Protein AF-A0A8T7D266-F1 (afdb_monomer)

Nearest PDB structures (foldseek):
  8k1r-assembly1_A  TM=4.968E-01  e=9.193E-01  Spirochaeta thermophila DSM 6578

Solvent-accessible surface area (backbone atoms only — not comparable to full-atom values): 15055 Å² total; per-residue (Å²): 136,83,82,79,78,74,73,55,68,68,60,53,48,52,49,51,52,44,39,58,73,45,54,48,75,45,52,43,53,60,29,26,54,54,48,37,53,52,48,51,57,36,45,78,72,78,40,79,72,48,53,47,72,20,54,48,51,55,49,50,53,50,36,42,74,73,64,47,26,80,80,70,72,51,72,92,77,72,77,55,64,85,71,38,73,38,28,38,22,46,53,24,20,53,52,17,28,49,26,42,29,19,50,37,56,66,65,68,92,78,70,77,32,68,51,52,54,55,50,49,53,55,50,50,51,52,50,49,54,49,25,64,74,67,73,28,32,74,51,41,32,23,52,53,31,41,19,61,69,34,70,63,9,54,54,44,46,54,53,49,41,56,49,32,52,51,51,49,52,52,50,53,51,43,66,75,74,52,80,70,52,75,61,80,64,84,86,72,81,68,89,59,58,88,51,26,42,57,55,16,50,52,50,52,52,50,51,52,52,54,28,49,58,32,52,73,60,81,46,76,78,37,41,60,50,21,50,37,36,55,46,21,21,49,47,19,28,39,33,57,44,18,65,61,47,75,71,52,34,53,37,36,52,80,73,70,65,72,37,60,54,38,53,18,48,51,50,27,41,64,61,30,25,63,55,39,51,67,74,74,109

pLDDT: mean 82.27, std 10.21, range [37.72, 93.69]

Foldseek 3Di:
DDPPPPDDPVVVVVVVVLCVVQAAFDALQVLLVLLLVLQLVQVVVVHGQAQLVLVVLVVLVVCVVVVNCVVVVHDPDRDDLCLDQNSLLNVLLVLLLLLSCLSNLVDDDFDAFPVVVVVCVVVVVVQNVVCVVLVGHCRGQAQLCLLQVHPSNVVVVVVLLVVLVVVVVVVVVCVVPPDPRNDGDDDDDDPCSVCSNVVSVVSVVVLVVVLVVLVPPPDPSSPSSSSSSVSSSSSSNSCNRNVQDSSCQSNVCVPPVPNSSVVSSVSSSVSSNVSSVVSVD

Radius of gyration: 21.43 Å; Cα contacts (8 Å, |Δi|>4): 303; chains: 1; bounding box: 60×50×57 Å

Sequence (281 aa):
MNKSVTKPAWLKGFQQDYDSVFVEPWSAYTGAIMLVIIMAILMGSGLFWGVFGGIKLWGDYLNNAIGLGSVLGIKEQLESPLVHRISIMNIALLLGAFSAALLSRQFHINRPPPLEYVWAIVGGTLMGIGATLAGGCTTGGFFVPLTFSSASGWAMWAGLLVGAIAGLKLLLWTMENITWGCTPPAYRPATLKKWYPLFGLLVVIFIIYWAIRWWTSGEDIKYVRALLVVAGFGIGFVLHRSRFCLSRVFREPFMTAEGEMTKALMLAVAMGAPIGAAFIT

Mean predicted aligned error: 8.68 Å

Structure (mmCIF, N/CA/C/O backbone):
data_AF-A0A8T7D266-F1
#
_entry.id   AF-A0A8T7D266-F1
#
loop_
_atom_site.group_PDB
_atom_site.id
_atom_site.type_symbol
_atom_site.label_atom_id
_atom_site.label_alt_id
_atom_site.label_comp_id
_atom_site.label_asym_id
_atom_site.label_entity_id
_atom_site.label_seq_id
_atom_site.pdbx_PDB_ins_code
_atom_site.Cartn_x
_atom_site.Cartn_y
_atom_site.Cartn_z
_atom_site.occupancy
_atom_site.B_iso_or_equiv
_atom_site.auth_seq_id
_atom_site.auth_comp_id
_atom_site.auth_asym_id
_atom_site.auth_atom_id
_atom_site.pdbx_PDB_model_num
ATOM 1 N N . MET A 1 1 ? -41.346 15.719 -33.135 1.00 37.72 1 MET A N 1
ATOM 2 C CA . MET A 1 1 ? -41.163 16.522 -31.902 1.00 37.72 1 MET A CA 1
ATOM 3 C C . MET A 1 1 ? -40.578 15.634 -30.811 1.00 37.72 1 MET A C 1
ATOM 5 O O . MET A 1 1 ? -41.316 14.920 -30.145 1.00 37.72 1 MET A O 1
ATOM 9 N N . ASN A 1 2 ? -39.251 15.612 -30.679 1.00 38.28 2 ASN A N 1
ATOM 10 C CA . ASN A 1 2 ? -38.557 14.802 -29.676 1.00 38.28 2 ASN A CA 1
ATOM 11 C C . ASN A 1 2 ? -38.519 15.595 -28.362 1.00 38.28 2 ASN A C 1
ATOM 13 O O . ASN A 1 2 ? -37.800 16.588 -28.267 1.00 38.28 2 ASN A O 1
ATOM 17 N N . LYS A 1 3 ? -39.325 15.206 -27.367 1.00 40.06 3 LYS A N 1
ATOM 18 C CA . LYS A 1 3 ? -39.255 15.787 -26.020 1.00 40.06 3 LYS A CA 1
ATOM 19 C C . LYS A 1 3 ? -37.925 15.364 -25.398 1.00 40.06 3 LYS A C 1
ATOM 21 O O . LYS A 1 3 ? -37.810 14.262 -24.867 1.00 40.06 3 LYS A O 1
ATOM 26 N N . SER A 1 4 ? -36.915 16.227 -25.462 1.00 48.34 4 SER A N 1
ATOM 27 C CA . SER A 1 4 ? -35.733 16.124 -24.611 1.00 48.34 4 SER A CA 1
ATOM 28 C C . SER A 1 4 ? -36.192 16.324 -23.169 1.00 48.34 4 SER A C 1
ATOM 30 O O . SER A 1 4 ? -36.318 17.455 -22.702 1.00 48.34 4 SER A O 1
ATOM 32 N N . VAL A 1 5 ? -36.517 15.227 -22.484 1.00 55.56 5 VAL A N 1
ATOM 33 C CA . VAL A 1 5 ? -36.825 15.226 -21.053 1.00 55.56 5 VAL A CA 1
ATOM 34 C C . VAL A 1 5 ? -35.573 15.718 -20.331 1.00 55.56 5 VAL A C 1
ATOM 36 O O . VAL A 1 5 ? -34.612 14.976 -20.116 1.00 55.56 5 VAL A O 1
ATOM 39 N N . THR A 1 6 ? -35.548 17.010 -20.020 1.00 59.34 6 THR A N 1
ATOM 40 C CA . THR A 1 6 ? -34.519 17.643 -19.207 1.00 59.34 6 THR A CA 1
ATOM 41 C C . THR A 1 6 ? -34.594 17.021 -17.821 1.00 59.34 6 THR A C 1
ATOM 43 O O . THR A 1 6 ? -35.510 17.311 -17.056 1.00 59.34 6 THR A O 1
ATOM 46 N N . LYS A 1 7 ? -33.657 16.115 -17.516 1.00 64.31 7 LYS A N 1
ATOM 47 C CA . LYS A 1 7 ? -33.508 15.539 -16.173 1.00 64.31 7 LYS A CA 1
ATOM 48 C C . LYS A 1 7 ? -33.478 16.674 -15.133 1.00 64.31 7 LYS A C 1
ATOM 50 O O . LYS A 1 7 ? -32.838 17.695 -15.410 1.00 64.31 7 LYS A O 1
ATOM 55 N N . PRO A 1 8 ? -34.139 16.517 -13.972 1.00 75.88 8 PRO A N 1
ATOM 56 C CA . PRO A 1 8 ? -34.211 17.568 -12.961 1.00 75.88 8 PRO A CA 1
ATOM 57 C C . PRO A 1 8 ? -32.808 17.960 -12.475 1.00 75.88 8 PRO A C 1
ATOM 59 O O . PRO A 1 8 ? -31.897 17.131 -12.449 1.00 75.88 8 PRO A O 1
ATOM 62 N N . ALA A 1 9 ? -32.625 19.232 -12.110 1.00 70.31 9 ALA A N 1
ATOM 63 C CA . ALA A 1 9 ? -31.314 19.807 -11.793 1.00 70.31 9 ALA A CA 1
ATOM 64 C C . ALA A 1 9 ? -30.575 19.061 -10.664 1.00 70.31 9 ALA A C 1
ATOM 66 O O . ALA A 1 9 ? -29.367 18.862 -10.765 1.00 70.31 9 ALA A O 1
ATOM 67 N N . TRP A 1 10 ? -31.297 18.544 -9.660 1.00 69.56 10 TRP A N 1
ATOM 68 C CA . TRP A 1 10 ? -30.711 17.723 -8.588 1.00 69.56 10 TRP A CA 1
ATOM 69 C C . TRP A 1 10 ? -30.074 16.427 -9.121 1.00 69.56 10 TRP A C 1
ATOM 71 O O . TRP A 1 10 ? -29.028 16.006 -8.640 1.00 69.56 10 TRP A O 1
ATOM 81 N N . LEU A 1 11 ? -30.669 15.809 -10.147 1.00 69.44 11 LEU A N 1
ATOM 82 C CA . LEU A 1 11 ? -30.161 14.581 -10.764 1.00 69.44 11 LEU A CA 1
ATOM 83 C C . LEU A 1 11 ? -28.898 14.844 -11.590 1.00 69.44 11 LEU A C 1
ATOM 85 O O . LEU A 1 11 ? -28.055 13.959 -11.697 1.00 69.44 11 LEU A O 1
ATOM 89 N N . LYS A 1 12 ? -28.752 16.049 -12.157 1.00 69.56 12 LYS A N 1
ATOM 90 C CA . LYS A 1 12 ? -27.504 16.476 -12.805 1.00 69.56 12 LYS A CA 1
ATOM 91 C C . LYS A 1 12 ? -26.408 16.762 -11.776 1.00 69.56 12 LYS A C 1
ATOM 93 O O . LYS A 1 12 ? -25.291 16.311 -11.992 1.00 69.56 12 LYS A O 1
ATOM 98 N N . GLY A 1 13 ? -26.744 17.419 -10.662 1.00 69.44 13 GLY A N 1
ATOM 99 C CA . GLY A 1 13 ? -25.822 17.624 -9.537 1.00 69.44 13 GLY A CA 1
ATOM 100 C C . GLY A 1 13 ? -25.318 16.297 -8.970 1.00 69.44 13 GLY A C 1
ATOM 101 O O . GLY A 1 13 ? -24.122 16.057 -8.951 1.00 69.44 13 GLY A O 1
ATOM 102 N N . PHE A 1 14 ? -26.222 15.356 -8.681 1.00 74.12 14 PHE A N 1
ATOM 103 C CA . PHE A 1 14 ? -25.844 14.025 -8.193 1.00 74.12 14 PHE A CA 1
ATOM 104 C C . PHE A 1 14 ? -24.991 13.230 -9.194 1.00 74.12 14 PHE A C 1
ATOM 106 O O . PHE A 1 14 ? -24.126 12.459 -8.790 1.00 74.12 14 PHE A O 1
ATOM 113 N N . GLN A 1 15 ? -25.215 13.394 -10.504 1.00 69.19 15 GLN A N 1
ATOM 114 C CA . GLN A 1 15 ? -24.353 12.786 -11.525 1.00 69.19 15 GLN A CA 1
ATOM 115 C C . GLN A 1 15 ? -22.952 13.411 -11.537 1.00 69.19 15 GLN A C 1
ATOM 117 O O . GLN A 1 15 ? -21.979 12.674 -11.627 1.00 69.19 15 GLN A O 1
ATOM 122 N N . GLN A 1 16 ? -22.839 14.732 -11.389 1.00 68.81 16 GLN A N 1
ATOM 123 C CA . GLN A 1 16 ? -21.549 15.428 -11.300 1.00 68.81 16 GLN A CA 1
ATOM 124 C C . GLN A 1 16 ? -20.798 15.098 -10.001 1.00 68.81 16 GLN A C 1
ATOM 126 O O . GLN A 1 16 ? -19.592 14.853 -10.032 1.00 68.81 16 GLN A O 1
ATOM 131 N N . ASP A 1 17 ? -21.504 15.009 -8.874 1.00 71.25 17 ASP A N 1
ATOM 132 C CA . ASP A 1 17 ? -20.942 14.571 -7.592 1.00 71.25 17 ASP A CA 1
ATOM 133 C C . ASP A 1 17 ? -20.486 13.109 -7.673 1.00 71.25 17 ASP A C 1
ATOM 135 O O . ASP A 1 17 ? -19.415 12.744 -7.193 1.00 71.25 17 ASP A O 1
ATOM 139 N N . TYR A 1 18 ? -21.262 12.256 -8.344 1.00 73.12 18 TYR A N 1
ATOM 140 C CA . TYR A 1 18 ? -20.873 10.872 -8.581 1.00 73.12 18 TYR A CA 1
ATOM 141 C C . TYR A 1 18 ? -19.628 10.772 -9.467 1.00 73.12 18 TYR A C 1
ATOM 143 O O . TYR A 1 18 ? -18.724 9.988 -9.172 1.00 73.12 18 TYR A O 1
ATOM 151 N N . ASP A 1 19 ? -19.559 11.566 -10.533 1.00 70.25 19 ASP A N 1
ATOM 152 C CA . ASP A 1 19 ? -18.440 11.535 -11.466 1.00 70.25 19 ASP A CA 1
ATOM 153 C C . ASP A 1 19 ? -17.154 12.083 -10.818 1.00 70.25 19 ASP A C 1
ATOM 155 O O . ASP A 1 19 ? -16.108 11.439 -10.897 1.00 70.25 19 ASP A O 1
ATOM 159 N N . SER A 1 20 ? -17.224 13.180 -10.066 1.00 62.50 20 SER A N 1
ATOM 160 C CA . SER A 1 20 ? -16.065 13.726 -9.339 1.00 62.50 20 SER A CA 1
ATOM 161 C C . SER A 1 20 ? -15.586 12.808 -8.203 1.00 62.50 20 SER A C 1
ATOM 163 O O . SER A 1 20 ? -14.389 12.542 -8.058 1.00 62.50 20 SER A O 1
ATOM 165 N N . VAL A 1 21 ? -16.504 12.244 -7.410 1.00 70.06 21 VAL A N 1
ATOM 166 C CA . VAL A 1 21 ? -16.144 11.392 -6.264 1.00 70.06 21 VAL A CA 1
ATOM 167 C C . VAL A 1 21 ? -15.712 9.996 -6.710 1.00 70.06 21 VAL A C 1
ATOM 169 O O . VAL A 1 21 ? -14.703 9.480 -6.212 1.00 70.06 21 VAL A O 1
ATOM 172 N N . PHE A 1 22 ? -16.420 9.378 -7.661 1.00 65.62 22 PHE A N 1
ATOM 173 C CA . PHE A 1 22 ? -16.242 7.966 -8.025 1.00 65.62 22 PHE A CA 1
ATOM 174 C C . PHE A 1 22 ? -15.629 7.718 -9.404 1.00 65.62 22 PHE A C 1
ATOM 176 O O . PHE A 1 22 ? -15.063 6.640 -9.591 1.00 65.62 22 PHE A O 1
ATOM 183 N N . VAL A 1 23 ? -15.670 8.657 -10.351 1.00 63.78 23 VAL A N 1
ATOM 184 C CA . VAL A 1 23 ? -15.127 8.442 -11.705 1.00 63.78 23 VAL A CA 1
ATOM 185 C C . VAL A 1 23 ? -13.743 9.080 -11.861 1.00 63.78 23 VAL A C 1
ATOM 187 O O . VAL A 1 23 ? -12.791 8.366 -12.191 1.00 63.78 23 VAL A O 1
ATOM 190 N N . GLU A 1 24 ? -13.570 10.356 -11.521 1.00 73.69 24 GLU A N 1
ATOM 191 C CA . GLU A 1 24 ? -12.316 11.101 -11.730 1.00 73.69 24 GLU A CA 1
ATOM 192 C C . GLU A 1 24 ? -11.202 10.702 -10.750 1.00 73.69 24 GLU A C 1
ATOM 194 O O . GLU A 1 24 ? -11.460 10.581 -9.558 1.00 73.69 24 GLU A O 1
ATOM 199 N N . PRO A 1 25 ? -9.957 10.460 -11.192 1.00 77.88 25 PRO A N 1
ATOM 200 C CA . PRO A 1 25 ? -8.880 10.100 -10.273 1.00 77.88 25 PRO A CA 1
ATOM 201 C C . PRO A 1 25 ? -8.642 11.218 -9.250 1.00 77.88 25 PRO A C 1
ATOM 203 O O . PRO A 1 25 ? -8.574 12.392 -9.604 1.00 77.88 25 PRO A O 1
ATOM 206 N N . TRP A 1 26 ? -8.503 10.850 -7.977 1.00 82.19 26 TRP A N 1
ATOM 207 C CA . TRP A 1 26 ? -8.180 11.822 -6.934 1.00 82.19 26 TRP A CA 1
ATOM 208 C C . TRP A 1 26 ? -6.719 12.243 -7.054 1.00 82.19 26 TRP A C 1
ATOM 210 O O . TRP A 1 26 ? -5.867 11.434 -7.428 1.00 82.19 26 TRP A O 1
ATOM 220 N N . SER A 1 27 ? -6.418 13.488 -6.677 1.00 86.75 27 SER A N 1
ATOM 221 C CA . SER A 1 27 ? -5.028 13.934 -6.586 1.00 86.75 27 SER A CA 1
ATOM 222 C C . SER A 1 27 ? -4.257 13.091 -5.563 1.00 86.75 27 SER A C 1
ATOM 224 O O . SER A 1 27 ? -4.816 12.642 -4.550 1.00 86.75 27 SER A O 1
ATOM 226 N N . ALA A 1 28 ? -2.957 12.902 -5.798 1.00 85.00 28 ALA A N 1
ATOM 227 C CA . ALA A 1 28 ? -2.093 12.169 -4.875 1.00 85.00 28 ALA A CA 1
ATOM 228 C C . ALA A 1 28 ? -2.095 12.801 -3.469 1.00 85.00 28 ALA A C 1
ATOM 230 O O . ALA A 1 28 ? -2.071 12.088 -2.465 1.00 85.00 28 ALA A O 1
ATOM 231 N N . TYR A 1 29 ? -2.204 14.131 -3.396 1.00 88.25 29 TYR A N 1
ATOM 232 C CA . TYR A 1 29 ? -2.285 14.894 -2.150 1.00 88.25 29 TYR A CA 1
ATOM 233 C C . TYR A 1 29 ? -3.571 14.612 -1.369 1.00 88.25 29 TYR A C 1
ATOM 235 O O . TYR A 1 29 ? -3.513 14.370 -0.165 1.00 88.25 29 TYR A O 1
ATOM 243 N N . THR A 1 30 ? -4.730 14.574 -2.037 1.00 87.75 30 THR A N 1
ATOM 244 C CA . THR A 1 30 ? -6.007 14.218 -1.392 1.00 87.75 30 THR A CA 1
ATOM 245 C C . THR A 1 30 ? -5.949 12.799 -0.826 1.00 87.75 30 THR A C 1
ATOM 247 O O . THR A 1 30 ? -6.392 12.563 0.299 1.00 87.75 30 THR A O 1
ATOM 250 N N . GLY A 1 31 ? -5.351 11.864 -1.574 1.00 87.88 31 GLY A N 1
ATOM 251 C CA . GLY A 1 31 ? -5.113 10.499 -1.104 1.00 87.88 31 GLY A CA 1
ATOM 252 C C . GLY A 1 31 ? -4.226 10.447 0.138 1.00 87.88 31 GLY A C 1
ATOM 253 O O . GLY A 1 31 ? -4.590 9.808 1.122 1.00 87.88 31 GLY A O 1
ATOM 254 N N . ALA A 1 32 ? -3.103 11.166 0.113 1.00 87.62 32 ALA A N 1
ATOM 255 C CA . ALA A 1 32 ? -2.177 11.280 1.236 1.00 87.62 32 ALA A CA 1
ATOM 256 C C . ALA A 1 32 ? -2.850 11.839 2.502 1.00 87.62 32 ALA A C 1
ATOM 258 O O . ALA A 1 32 ? -2.714 11.246 3.570 1.00 87.62 32 ALA A O 1
ATOM 259 N N . ILE A 1 33 ? -3.616 12.931 2.388 1.00 91.06 33 ILE A N 1
ATOM 260 C CA . ILE A 1 33 ? -4.332 13.546 3.520 1.00 91.06 33 ILE A CA 1
ATOM 261 C C . ILE A 1 33 ? -5.334 12.560 4.130 1.00 91.06 33 ILE A C 1
ATOM 263 O O . ILE A 1 33 ? -5.309 12.318 5.336 1.00 91.06 33 ILE A O 1
ATOM 267 N N . MET A 1 34 ? -6.189 11.949 3.305 1.00 91.12 34 MET A N 1
ATOM 268 C CA . MET A 1 34 ? -7.194 10.990 3.781 1.00 91.12 34 MET A CA 1
ATOM 269 C C . MET A 1 34 ? -6.551 9.766 4.437 1.00 91.12 34 MET A C 1
ATOM 271 O O . MET A 1 34 ? -7.038 9.278 5.455 1.00 91.12 34 MET A O 1
ATOM 275 N N . LEU A 1 35 ? -5.433 9.292 3.887 1.00 90.38 35 LEU A N 1
ATOM 276 C CA . LEU A 1 35 ? -4.697 8.162 4.438 1.00 90.38 35 LEU A CA 1
ATOM 277 C C . LEU A 1 35 ? -4.097 8.492 5.812 1.00 90.38 35 LEU A C 1
ATOM 279 O O . LEU A 1 35 ? -4.233 7.685 6.729 1.00 90.38 35 LEU A O 1
ATOM 283 N N . VAL A 1 36 ? -3.520 9.685 5.987 1.00 90.19 36 VAL A N 1
ATOM 284 C CA . VAL A 1 36 ? -3.024 10.155 7.293 1.00 90.19 36 VAL A CA 1
ATOM 285 C C . VAL A 1 36 ? -4.156 10.262 8.314 1.00 90.19 36 VAL A C 1
ATOM 287 O O . VAL A 1 36 ? -3.982 9.819 9.445 1.00 90.19 36 VAL A O 1
ATOM 290 N N . ILE A 1 37 ? -5.327 10.776 7.923 1.00 91.06 37 ILE A N 1
ATOM 291 C CA . ILE A 1 37 ? -6.493 10.874 8.817 1.00 91.06 37 ILE A CA 1
ATOM 292 C C . ILE A 1 37 ? -6.945 9.484 9.280 1.00 91.06 37 ILE A C 1
ATOM 294 O O . ILE A 1 37 ? -7.113 9.257 10.478 1.00 91.06 37 ILE A O 1
ATOM 298 N N . ILE A 1 38 ? -7.110 8.531 8.357 1.00 91.38 38 ILE A N 1
ATOM 299 C CA . ILE A 1 38 ? -7.527 7.167 8.720 1.00 91.38 38 ILE A CA 1
ATOM 300 C C . ILE A 1 38 ? -6.471 6.501 9.612 1.00 91.38 38 ILE A C 1
ATOM 302 O O . ILE A 1 38 ? -6.808 5.796 10.565 1.00 91.38 38 ILE A O 1
ATOM 306 N N . MET A 1 39 ? -5.190 6.746 9.342 1.00 88.06 39 MET A N 1
ATOM 307 C CA . MET A 1 39 ? -4.109 6.224 10.170 1.00 88.06 39 MET A CA 1
ATOM 308 C C . MET A 1 39 ? -4.057 6.845 11.560 1.00 88.06 39 MET A C 1
ATOM 310 O O . MET A 1 39 ? -3.831 6.114 12.517 1.00 88.06 39 MET A O 1
ATOM 314 N N . ALA A 1 40 ? -4.319 8.143 11.694 1.00 87.38 40 ALA A N 1
ATOM 315 C CA . ALA A 1 40 ? -4.434 8.801 12.990 1.00 87.38 40 ALA A CA 1
ATOM 316 C C . ALA A 1 40 ? -5.555 8.179 13.838 1.00 87.38 40 ALA A C 1
ATOM 318 O O . ALA A 1 40 ? -5.356 7.912 15.021 1.00 87.38 40 ALA A O 1
ATOM 319 N N . ILE A 1 41 ? -6.702 7.873 13.220 1.00 88.50 41 ILE A N 1
ATOM 320 C CA . ILE A 1 41 ? -7.821 7.187 13.887 1.00 88.50 41 ILE A CA 1
ATOM 321 C C . ILE A 1 41 ? -7.406 5.783 14.349 1.00 88.50 41 ILE A C 1
ATOM 323 O O . ILE A 1 41 ? -7.678 5.401 15.487 1.00 88.50 41 ILE A O 1
ATOM 327 N N . LEU A 1 42 ? -6.726 5.014 13.492 1.00 87.56 42 LEU A N 1
ATOM 328 C CA . LEU A 1 42 ? -6.217 3.688 13.860 1.00 87.56 42 LEU A CA 1
ATOM 329 C C . LEU A 1 42 ? -5.221 3.769 15.022 1.00 87.56 42 LEU A C 1
ATOM 331 O O . LEU A 1 42 ? -5.322 3.001 15.980 1.00 87.56 42 LEU A O 1
ATOM 335 N N . MET A 1 43 ? -4.314 4.738 14.973 1.00 84.75 43 MET A N 1
ATOM 336 C CA . MET A 1 43 ? -3.277 4.933 15.979 1.00 84.75 43 MET A CA 1
ATOM 337 C C . MET A 1 43 ? -3.855 5.320 17.341 1.00 84.75 43 MET A C 1
ATOM 339 O O . MET A 1 43 ? -3.406 4.787 18.352 1.00 84.75 43 MET A O 1
ATOM 343 N N . GLY A 1 44 ? -4.923 6.123 17.369 1.00 83.31 44 GLY A N 1
ATOM 344 C CA . GLY A 1 44 ? -5.659 6.422 18.602 1.00 83.31 44 GLY A CA 1
ATOM 345 C C . GLY A 1 44 ? -6.307 5.201 19.262 1.00 83.31 44 GLY A C 1
ATOM 346 O O . GLY A 1 44 ? -6.578 5.222 20.457 1.00 83.31 44 GLY A O 1
ATOM 347 N N . SER A 1 45 ? -6.502 4.109 18.519 1.00 81.56 45 SER A N 1
ATOM 348 C CA . SER A 1 45 ? -6.956 2.818 19.058 1.00 81.56 45 SER A CA 1
ATOM 349 C C . SER A 1 45 ? -5.813 1.841 19.385 1.00 81.56 45 SER A C 1
ATOM 351 O O . SER A 1 45 ? -6.066 0.675 19.691 1.00 81.56 45 SER A O 1
ATOM 353 N N . GLY A 1 46 ? -4.551 2.283 19.295 1.00 80.75 46 GLY A N 1
ATOM 354 C CA . GLY A 1 46 ? -3.364 1.441 19.490 1.00 80.75 46 GLY A CA 1
ATOM 355 C C . GLY A 1 46 ? -3.114 0.448 18.348 1.00 80.75 46 GLY A C 1
ATOM 356 O O . GLY A 1 46 ? -2.376 -0.525 18.509 1.00 80.75 46 GLY A O 1
ATOM 357 N N . LEU A 1 47 ? -3.749 0.659 17.193 1.00 82.12 47 LEU A N 1
ATOM 358 C CA . LEU A 1 47 ? -3.622 -0.182 16.008 1.00 82.12 47 LEU A CA 1
ATOM 359 C C . LEU A 1 47 ? -2.811 0.542 14.936 1.00 82.12 47 LEU A C 1
ATOM 361 O O . LEU A 1 47 ? -2.885 1.755 14.777 1.00 82.12 47 LEU A O 1
ATOM 365 N N . PHE A 1 48 ? -2.071 -0.221 14.142 1.00 84.00 48 PHE A N 1
ATOM 366 C CA . PHE A 1 48 ? -1.286 0.310 13.034 1.00 84.00 48 PHE A CA 1
ATOM 367 C C . PHE A 1 48 ? -1.655 -0.377 11.726 1.00 84.00 48 PHE A C 1
ATOM 369 O O . PHE A 1 48 ? -2.048 -1.547 11.683 1.00 84.00 48 PHE A O 1
ATOM 376 N N . TRP A 1 49 ? -1.500 0.366 10.633 1.00 84.00 49 TRP A N 1
ATOM 377 C CA . TRP A 1 49 ? -1.690 -0.174 9.299 1.00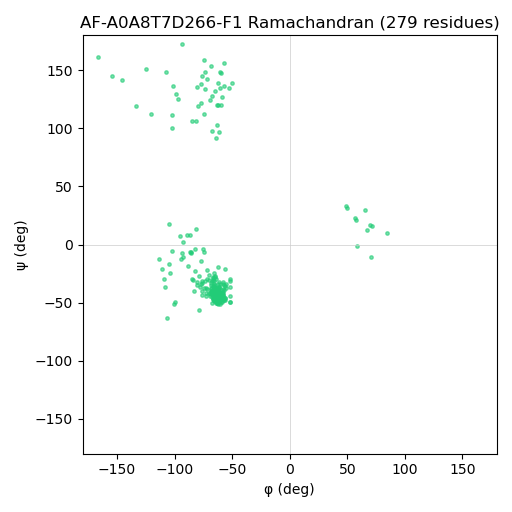 84.00 49 TRP A CA 1
ATOM 378 C C . TRP A 1 49 ? -0.471 -1.014 8.896 1.00 84.00 49 TRP A C 1
ATOM 380 O O . TRP A 1 49 ? 0.661 -0.537 8.847 1.00 84.00 49 TRP A O 1
ATOM 390 N N . GLY A 1 50 ? -0.700 -2.286 8.586 1.00 84.69 50 GLY A N 1
ATOM 391 C CA . GLY A 1 50 ? 0.319 -3.203 8.096 1.00 84.69 50 GLY A CA 1
ATOM 392 C C . GLY A 1 50 ? -0.316 -4.310 7.270 1.00 84.69 50 GLY A C 1
ATOM 393 O O . GLY A 1 50 ? -1.421 -4.736 7.567 1.00 84.69 50 GLY A O 1
ATOM 394 N N . VAL A 1 51 ? 0.372 -4.769 6.226 1.00 86.00 51 VAL A N 1
ATOM 395 C CA . VAL A 1 51 ? -0.154 -5.802 5.311 1.00 86.00 51 VAL A CA 1
ATOM 396 C C . VAL A 1 51 ? 0.569 -7.137 5.494 1.00 86.00 51 VAL A C 1
ATOM 398 O O . VAL A 1 51 ? -0.035 -8.210 5.451 1.00 86.00 51 VAL A O 1
ATOM 401 N N . PHE A 1 52 ? 1.873 -7.072 5.766 1.00 86.75 52 PHE A N 1
ATOM 402 C CA . PHE A 1 52 ? 2.764 -8.229 5.825 1.00 86.75 52 PHE A CA 1
ATOM 403 C C . PHE A 1 52 ? 2.318 -9.312 6.813 1.00 86.75 52 PHE A C 1
ATOM 405 O O . PHE A 1 52 ? 2.269 -10.477 6.441 1.00 86.75 52 PHE A O 1
ATOM 412 N N . GLY A 1 53 ? 1.930 -8.947 8.041 1.00 83.88 53 GLY A N 1
ATOM 413 C CA . GLY A 1 53 ? 1.570 -9.932 9.070 1.00 83.88 53 GLY A CA 1
ATOM 414 C C . GLY A 1 53 ? 0.378 -10.820 8.693 1.00 83.88 53 GLY A C 1
ATOM 415 O O . GLY A 1 53 ? 0.345 -11.990 9.054 1.00 83.88 53 GLY A O 1
ATOM 416 N N . GLY A 1 54 ? -0.583 -10.295 7.927 1.00 85.88 54 GLY A N 1
ATOM 417 C CA . GLY A 1 54 ? -1.727 -11.071 7.443 1.00 85.88 54 GLY A CA 1
ATOM 418 C C . GLY A 1 54 ? -1.355 -12.000 6.288 1.00 85.88 54 GLY A C 1
ATOM 419 O O . GLY A 1 54 ? -1.781 -13.148 6.275 1.00 85.88 54 GLY A O 1
ATOM 420 N N . ILE A 1 55 ? -0.510 -11.535 5.360 1.00 86.50 55 ILE A N 1
ATOM 421 C CA . ILE A 1 55 ? -0.007 -12.369 4.255 1.00 86.50 55 ILE A CA 1
ATOM 422 C C . ILE A 1 55 ? 0.899 -13.481 4.791 1.00 86.50 55 ILE A C 1
ATOM 424 O O . ILE A 1 55 ? 0.801 -14.614 4.329 1.00 86.50 55 ILE A O 1
ATOM 428 N N . LYS A 1 56 ? 1.733 -13.182 5.795 1.00 86.06 56 LYS A N 1
ATOM 429 C CA . LYS A 1 56 ? 2.566 -14.179 6.472 1.00 86.06 56 LYS A CA 1
ATOM 430 C C . LYS A 1 56 ? 1.710 -15.315 7.035 1.00 86.06 56 LYS A C 1
ATOM 432 O O . LYS A 1 56 ? 2.001 -16.464 6.743 1.00 86.06 56 LYS A O 1
ATOM 437 N N . LEU A 1 57 ? 0.614 -15.000 7.734 1.00 86.12 57 LEU A N 1
ATOM 438 C CA . LEU A 1 57 ? -0.312 -16.015 8.252 1.00 86.12 57 LEU A CA 1
ATOM 439 C C . LEU A 1 57 ? -0.897 -16.896 7.136 1.00 86.12 57 LEU A C 1
ATOM 441 O O . LEU A 1 57 ? -1.015 -18.107 7.304 1.00 86.12 57 LEU A O 1
ATOM 445 N N . TRP A 1 58 ? -1.272 -16.310 5.995 1.00 87.81 58 TRP A N 1
ATOM 446 C CA . TRP A 1 58 ? -1.776 -17.087 4.854 1.00 87.81 58 TRP A CA 1
ATOM 447 C C . TRP A 1 58 ? -0.693 -18.000 4.272 1.00 87.81 58 TRP A C 1
ATOM 449 O O . TRP A 1 58 ? -0.983 -19.137 3.901 1.00 87.81 58 TRP A O 1
ATOM 459 N N . GLY A 1 59 ? 0.554 -17.523 4.240 1.00 84.12 59 GLY A N 1
ATOM 460 C CA . GLY A 1 59 ? 1.724 -18.326 3.895 1.00 84.12 59 GLY A CA 1
ATOM 461 C C . GLY A 1 59 ? 1.965 -19.467 4.883 1.00 84.12 59 GLY A C 1
ATOM 462 O O . GLY A 1 59 ? 2.204 -20.590 4.456 1.00 84.12 59 GLY A O 1
ATOM 463 N N . ASP A 1 60 ? 1.823 -19.223 6.185 1.00 83.56 60 ASP A N 1
ATOM 464 C CA . ASP A 1 60 ? 1.974 -20.251 7.221 1.00 83.56 60 ASP A CA 1
ATOM 465 C C . ASP A 1 60 ? 0.894 -21.343 7.087 1.00 83.56 60 ASP A C 1
ATOM 467 O O . ASP A 1 60 ? 1.198 -22.530 7.207 1.00 83.56 60 ASP A O 1
ATOM 471 N N . TYR A 1 61 ? -0.346 -20.977 6.736 1.00 83.75 61 TYR A N 1
ATOM 472 C CA . TYR A 1 61 ? -1.400 -21.945 6.398 1.00 83.75 61 TYR A CA 1
ATOM 473 C C . TYR A 1 61 ? -1.041 -22.795 5.176 1.00 83.75 61 TYR A C 1
ATOM 475 O O . TYR A 1 61 ? -1.252 -24.008 5.189 1.00 83.75 61 TYR A O 1
ATOM 483 N N . LEU A 1 62 ? -0.492 -22.172 4.131 1.00 84.88 62 LEU A N 1
ATOM 484 C CA . LEU A 1 62 ? -0.043 -22.881 2.935 1.00 84.88 62 LEU A CA 1
ATOM 485 C C . LEU A 1 62 ? 1.119 -23.835 3.257 1.00 84.88 62 LEU A C 1
ATOM 487 O O . LEU A 1 62 ? 1.098 -24.989 2.842 1.00 84.88 62 LEU A O 1
ATOM 491 N N . ASN A 1 63 ? 2.092 -23.388 4.051 1.00 83.25 63 ASN A N 1
ATOM 492 C CA . ASN A 1 63 ? 3.236 -24.198 4.474 1.00 83.25 63 ASN A CA 1
ATOM 493 C C . ASN A 1 63 ? 2.804 -25.389 5.340 1.00 83.25 63 ASN A C 1
ATOM 495 O O . ASN A 1 63 ? 3.313 -26.496 5.158 1.00 83.25 63 ASN A O 1
ATOM 499 N N . ASN A 1 64 ? 1.827 -25.193 6.229 1.00 81.81 64 ASN A N 1
ATOM 500 C CA . ASN A 1 64 ? 1.232 -26.280 7.003 1.00 81.81 64 ASN A CA 1
ATOM 501 C C . ASN A 1 64 ? 0.472 -27.271 6.113 1.00 81.81 64 ASN A C 1
ATOM 503 O O . ASN A 1 64 ? 0.609 -28.475 6.308 1.00 81.81 64 ASN A O 1
ATOM 507 N N . ALA A 1 65 ? -0.265 -26.796 5.104 1.00 82.62 65 ALA A N 1
ATOM 508 C CA . ALA A 1 65 ? -0.967 -27.666 4.157 1.00 82.62 65 ALA A CA 1
ATOM 509 C C . ALA A 1 65 ? -0.011 -28.528 3.308 1.00 82.62 65 ALA A C 1
ATOM 511 O O . ALA A 1 65 ? -0.368 -29.637 2.921 1.00 82.62 65 ALA A O 1
ATOM 512 N N . ILE A 1 66 ? 1.206 -28.040 3.045 1.00 83.56 66 ILE A N 1
ATOM 513 C CA . ILE A 1 66 ? 2.258 -28.768 2.312 1.00 83.56 66 ILE A CA 1
ATOM 514 C C . ILE A 1 66 ? 3.088 -29.671 3.258 1.00 83.56 66 ILE A C 1
ATOM 516 O O . ILE A 1 66 ? 3.895 -30.475 2.800 1.00 83.56 66 ILE A O 1
ATOM 520 N N . GLY A 1 67 ? 2.884 -29.588 4.579 1.00 77.38 67 GLY A N 1
ATOM 521 C CA . GLY A 1 67 ? 3.600 -30.396 5.578 1.00 77.38 67 GLY A CA 1
ATOM 522 C C . GLY A 1 67 ? 4.966 -29.839 6.002 1.00 77.38 67 GLY A C 1
ATOM 523 O O . GLY A 1 67 ? 5.708 -30.508 6.714 1.00 77.38 67 GLY A O 1
ATOM 524 N N . LEU A 1 68 ? 5.296 -28.603 5.612 1.00 77.81 68 LEU A N 1
ATOM 525 C CA . LEU A 1 68 ? 6.538 -27.899 5.981 1.00 77.81 68 LEU A CA 1
ATOM 526 C C . LEU A 1 68 ? 6.471 -27.225 7.364 1.00 77.81 68 LEU A C 1
ATOM 528 O O . LEU A 1 68 ? 7.469 -26.677 7.832 1.00 77.81 68 LEU A O 1
ATOM 532 N N . GLY A 1 69 ? 5.313 -27.269 8.028 1.00 68.44 69 GLY A N 1
ATOM 533 C CA . GLY A 1 69 ? 5.071 -26.625 9.322 1.00 68.44 69 GLY A CA 1
ATOM 534 C C . GLY A 1 69 ? 6.039 -27.033 10.431 1.00 68.44 69 GLY A C 1
ATOM 535 O O . GLY A 1 69 ? 6.595 -26.175 11.118 1.00 68.44 69 GLY A O 1
ATOM 536 N N . SER A 1 70 ? 6.291 -28.339 10.561 1.00 64.44 70 SER A N 1
ATOM 537 C CA . SER A 1 70 ? 7.181 -28.909 11.583 1.00 64.44 70 SER A CA 1
ATOM 538 C C . SER A 1 70 ? 8.658 -28.586 11.338 1.00 64.44 70 SER A C 1
ATOM 540 O O . SER A 1 70 ? 9.414 -28.417 12.289 1.00 64.44 70 SER A O 1
ATOM 542 N N . VAL A 1 71 ? 9.063 -28.437 10.073 1.00 72.00 71 VAL A N 1
ATOM 543 C CA . VAL A 1 71 ? 10.442 -28.103 9.673 1.00 72.00 71 VAL A CA 1
ATOM 544 C C . VAL A 1 71 ? 10.749 -26.620 9.898 1.00 72.00 71 VAL A C 1
ATOM 546 O O . VAL A 1 71 ? 11.875 -26.260 10.231 1.00 72.00 71 VAL A O 1
ATOM 549 N N . LEU A 1 72 ? 9.748 -25.752 9.743 1.00 68.12 72 LEU A N 1
ATOM 550 C CA . LEU A 1 72 ? 9.889 -24.298 9.862 1.00 68.12 72 LEU A CA 1
ATOM 551 C C . LEU A 1 72 ? 9.593 -23.760 11.275 1.00 68.12 72 LEU A C 1
ATOM 553 O O . LEU A 1 72 ? 9.636 -22.548 11.485 1.00 68.12 72 LEU A O 1
ATOM 557 N N . GLY A 1 73 ? 9.288 -24.634 12.243 1.00 65.69 73 GLY A N 1
ATOM 558 C CA . GLY A 1 73 ? 8.969 -24.237 13.619 1.00 65.69 73 GLY A CA 1
ATOM 559 C C . GLY A 1 73 ? 7.678 -23.417 13.737 1.00 65.69 73 GLY A C 1
ATOM 560 O O . GLY A 1 73 ? 7.563 -22.557 14.614 1.00 65.69 73 GLY A O 1
ATOM 561 N N . ILE A 1 74 ? 6.716 -23.638 12.836 1.00 68.56 74 ILE A N 1
ATOM 562 C CA . ILE A 1 74 ? 5.432 -22.928 12.823 1.00 68.56 74 ILE A CA 1
ATOM 563 C C . ILE A 1 74 ? 4.538 -23.516 13.925 1.00 68.56 74 ILE A C 1
ATOM 565 O O . ILE A 1 74 ? 4.493 -24.730 14.116 1.00 68.56 74 ILE A O 1
ATOM 569 N N . LYS A 1 75 ? 3.821 -22.663 14.671 1.00 59.03 75 LYS A N 1
ATOM 570 C CA . LYS A 1 75 ? 2.879 -23.120 15.708 1.00 59.03 75 LYS A CA 1
ATOM 571 C C . LYS A 1 75 ? 1.834 -24.061 15.094 1.00 59.03 75 LYS A C 1
ATOM 573 O O . LYS A 1 75 ? 1.277 -23.760 14.048 1.00 59.03 75 LYS A O 1
ATOM 578 N N . GLU A 1 76 ? 1.533 -25.167 15.768 1.00 54.25 76 GLU A N 1
ATOM 579 C CA . GLU A 1 76 ? 0.618 -26.204 15.261 1.00 54.25 76 GLU A CA 1
ATOM 580 C C . GLU A 1 76 ? -0.855 -25.738 15.236 1.00 54.25 76 GLU A C 1
ATOM 582 O O . GLU A 1 76 ? -1.645 -26.157 14.394 1.00 54.25 76 GLU A O 1
ATOM 587 N N . GLN A 1 77 ? -1.213 -24.780 16.100 1.00 56.56 77 GLN A N 1
ATOM 588 C CA . GLN A 1 77 ? -2.491 -24.063 16.071 1.00 56.56 77 GLN A CA 1
ATOM 589 C C . GLN A 1 77 ? -2.313 -22.666 15.466 1.00 56.56 77 GLN A C 1
ATOM 591 O O . GLN A 1 77 ? -1.883 -21.728 16.142 1.00 56.56 77 GLN A O 1
ATOM 596 N N . LEU A 1 78 ? -2.676 -22.517 14.191 1.00 62.91 78 LEU A N 1
ATOM 597 C CA . LEU A 1 78 ? -2.838 -21.200 13.574 1.00 62.91 78 LEU A CA 1
ATOM 598 C C . LEU A 1 78 ? -4.197 -20.618 13.959 1.00 62.91 78 LEU A C 1
ATOM 600 O O . LEU A 1 78 ? -5.224 -21.296 13.896 1.00 62.91 78 LEU A O 1
ATOM 604 N N . GLU A 1 79 ? -4.208 -19.336 14.318 1.00 62.62 79 GLU A N 1
ATOM 605 C CA . GLU A 1 79 ? -5.453 -18.582 14.428 1.00 62.62 79 GLU A CA 1
ATOM 606 C C . GLU A 1 79 ? -6.150 -18.519 13.067 1.00 62.62 79 GLU A C 1
ATOM 608 O O . GLU A 1 79 ? -5.513 -18.272 12.041 1.00 62.62 79 GLU A O 1
ATOM 613 N N . SER A 1 80 ? -7.478 -18.669 13.067 1.00 69.25 80 SER A N 1
ATOM 614 C CA . SER A 1 80 ? -8.274 -18.531 11.848 1.00 69.25 80 SER A CA 1
ATOM 615 C C . SER A 1 80 ? -7.977 -17.189 11.150 1.00 69.25 80 SER A C 1
ATOM 617 O O . SER A 1 80 ? -7.988 -16.141 11.813 1.00 69.25 80 SER A O 1
ATOM 619 N N . PRO A 1 81 ? -7.786 -17.161 9.814 1.00 68.19 81 PRO A N 1
ATOM 620 C CA . PRO A 1 81 ? -7.526 -15.930 9.059 1.00 68.19 81 PRO A CA 1
ATOM 621 C C . PRO A 1 81 ? -8.609 -14.856 9.234 1.00 68.19 81 PRO A C 1
ATOM 623 O O . PRO A 1 81 ? -8.358 -13.675 9.007 1.00 68.19 81 PRO A O 1
ATOM 626 N N . LEU A 1 82 ? -9.813 -15.257 9.647 1.00 64.44 82 LEU A N 1
ATOM 627 C CA . LEU A 1 82 ? -10.957 -14.379 9.898 1.00 64.44 82 LEU A CA 1
ATOM 628 C C . LEU A 1 82 ? -10.977 -13.789 11.318 1.00 64.44 82 LEU A C 1
ATOM 630 O O . LEU A 1 82 ? -11.833 -12.962 11.620 1.00 64.44 82 LEU A O 1
ATOM 634 N N . VAL A 1 83 ? -10.061 -14.216 12.188 1.00 70.56 83 VAL A N 1
ATOM 635 C CA . VAL A 1 83 ? -9.919 -13.768 13.585 1.00 70.56 83 VAL A CA 1
ATOM 636 C C . VAL A 1 83 ? -8.659 -12.914 13.757 1.00 70.56 83 VAL A C 1
ATOM 638 O O . VAL A 1 83 ? -8.635 -11.991 14.578 1.00 70.56 83 VAL A O 1
ATOM 641 N N . HIS A 1 84 ? -7.637 -13.172 12.939 1.00 77.81 84 HIS A N 1
ATOM 642 C CA . HIS A 1 84 ? -6.374 -12.450 12.973 1.00 77.81 84 HIS A CA 1
ATOM 643 C C . HIS A 1 84 ? -6.523 -10.995 12.494 1.00 77.81 84 HIS A C 1
ATOM 645 O O . HIS A 1 84 ? -6.943 -10.724 11.364 1.00 77.81 84 HIS A O 1
ATOM 651 N N . ARG A 1 85 ? -6.110 -10.044 13.345 1.00 80.88 85 ARG A N 1
ATOM 652 C CA . ARG A 1 85 ? -6.315 -8.588 13.177 1.00 80.88 85 ARG A CA 1
ATOM 653 C C . ARG A 1 85 ? -5.856 -8.070 11.809 1.00 80.88 85 ARG A C 1
ATOM 655 O O . ARG A 1 85 ? -6.609 -7.405 11.104 1.00 80.88 85 ARG A O 1
ATOM 662 N N . ILE A 1 86 ? -4.633 -8.423 11.410 1.00 83.38 86 ILE A N 1
ATOM 663 C CA . ILE A 1 86 ? -4.019 -7.931 10.167 1.00 83.38 86 ILE A CA 1
ATOM 664 C C . ILE A 1 86 ? -4.609 -8.632 8.931 1.00 83.38 86 ILE A C 1
ATOM 666 O O . ILE A 1 86 ? -4.725 -8.033 7.867 1.00 83.38 86 ILE A O 1
ATOM 670 N N . SER A 1 87 ? -5.029 -9.892 9.068 1.00 86.25 87 SER A N 1
ATOM 671 C CA . SER A 1 87 ? -5.618 -10.655 7.960 1.00 86.25 87 SER A CA 1
ATOM 672 C C . SER A 1 87 ? -6.990 -10.095 7.573 1.00 86.25 87 SER A C 1
ATOM 674 O O . SER A 1 87 ? -7.248 -9.847 6.397 1.00 86.25 87 SER A O 1
ATOM 676 N N . ILE A 1 88 ? -7.831 -9.788 8.565 1.00 88.56 88 ILE A N 1
ATOM 677 C CA . ILE A 1 88 ? -9.121 -9.115 8.353 1.00 88.56 88 ILE A CA 1
ATOM 678 C C . ILE A 1 88 ? -8.920 -7.766 7.655 1.00 88.56 88 ILE A C 1
ATOM 680 O O . ILE A 1 88 ? -9.630 -7.456 6.700 1.00 88.56 88 ILE A O 1
ATOM 684 N N . MET A 1 89 ? -7.938 -6.977 8.100 1.00 89.00 89 MET A N 1
ATOM 685 C CA . MET A 1 89 ? -7.637 -5.681 7.493 1.00 89.00 89 MET A CA 1
ATOM 686 C C . MET A 1 89 ? -7.179 -5.822 6.034 1.00 89.00 89 MET A C 1
ATOM 688 O O . MET A 1 89 ? -7.600 -5.029 5.198 1.00 89.00 89 MET A O 1
ATOM 692 N N . ASN A 1 90 ? -6.389 -6.849 5.699 1.00 91.56 90 ASN A N 1
ATOM 693 C CA . ASN A 1 90 ? -5.996 -7.136 4.314 1.00 91.56 90 ASN A CA 1
ATOM 694 C C . ASN A 1 90 ? -7.199 -7.478 3.432 1.00 91.56 90 ASN A C 1
ATOM 696 O O . ASN A 1 90 ? -7.296 -6.987 2.307 1.00 91.56 90 ASN A O 1
ATOM 700 N N . ILE A 1 91 ? -8.124 -8.294 3.945 1.00 91.00 91 ILE A N 1
ATOM 701 C CA . ILE A 1 91 ? -9.367 -8.638 3.244 1.00 91.00 91 ILE A CA 1
ATOM 702 C C . ILE A 1 91 ? -10.206 -7.375 3.036 1.00 91.00 91 ILE A C 1
ATOM 704 O O . ILE A 1 91 ? -10.650 -7.112 1.920 1.00 91.00 91 ILE A O 1
ATOM 708 N N . ALA A 1 92 ? -10.380 -6.562 4.079 1.00 91.88 92 ALA A N 1
ATOM 709 C CA . ALA A 1 92 ? -11.127 -5.312 3.999 1.00 91.88 92 ALA A CA 1
ATOM 710 C C . ALA A 1 92 ? -10.492 -4.321 3.010 1.00 91.88 92 ALA A C 1
ATOM 712 O O . ALA A 1 92 ? -11.206 -3.718 2.213 1.00 91.88 92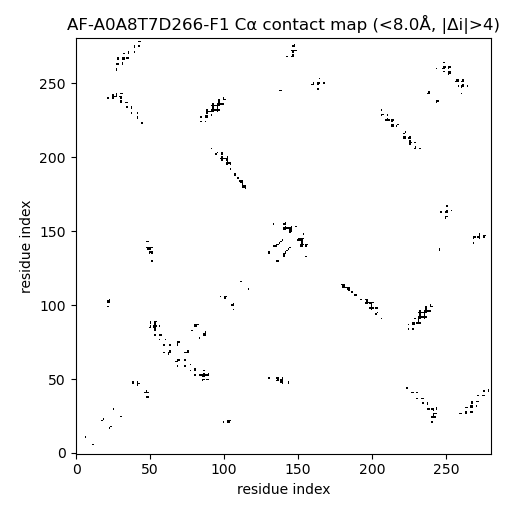 ALA A O 1
ATOM 713 N N . LEU A 1 93 ? -9.161 -4.206 2.995 1.00 92.75 93 LEU A N 1
ATOM 714 C CA . LEU A 1 93 ? -8.410 -3.372 2.054 1.00 92.75 93 LEU A CA 1
ATOM 715 C C . LEU A 1 93 ? -8.606 -3.837 0.610 1.00 92.75 93 LEU A C 1
ATOM 717 O O . LEU A 1 93 ? -8.894 -3.016 -0.264 1.00 92.75 93 LEU A O 1
ATOM 721 N N . LEU A 1 94 ? -8.514 -5.146 0.356 1.00 92.94 94 LEU A N 1
ATOM 722 C CA . LEU A 1 94 ? -8.765 -5.714 -0.968 1.00 92.94 94 LEU A CA 1
ATOM 723 C C . LEU A 1 94 ? -10.209 -5.452 -1.423 1.00 92.94 94 LEU A C 1
ATOM 725 O O . LEU A 1 94 ? -10.429 -5.029 -2.558 1.00 92.94 94 LEU A O 1
ATOM 729 N N . LEU A 1 95 ? -11.188 -5.648 -0.534 1.00 92.25 95 LEU A N 1
ATOM 730 C CA . LEU A 1 95 ? -12.603 -5.387 -0.815 1.00 92.25 95 LEU A CA 1
ATOM 731 C C . LEU A 1 95 ? -12.891 -3.893 -1.033 1.00 92.25 95 LEU A C 1
ATOM 733 O O . LEU A 1 95 ? -13.690 -3.550 -1.904 1.00 92.25 95 LEU A O 1
ATOM 737 N N . GLY A 1 96 ? -12.208 -3.002 -0.311 1.00 92.12 96 GLY A N 1
ATOM 738 C CA . GLY A 1 96 ? -12.282 -1.554 -0.513 1.00 92.12 96 GLY A CA 1
ATOM 739 C C . GLY A 1 96 ? -11.777 -1.145 -1.890 1.00 92.12 96 GLY A C 1
ATOM 740 O O . GLY A 1 96 ? -12.507 -0.503 -2.647 1.00 92.12 96 GLY A O 1
ATOM 741 N N . ALA A 1 97 ? -10.587 -1.607 -2.274 1.00 91.75 97 ALA A N 1
ATOM 742 C CA . ALA A 1 97 ? -10.044 -1.356 -3.607 1.00 91.75 97 ALA A CA 1
ATOM 743 C C . ALA A 1 97 ? -10.945 -1.937 -4.714 1.00 91.75 97 ALA A C 1
ATOM 745 O O . ALA A 1 97 ? -11.204 -1.277 -5.722 1.00 91.75 97 ALA A O 1
ATOM 746 N N . PHE A 1 98 ? -11.487 -3.140 -4.503 1.00 91.25 98 PHE A N 1
ATOM 747 C CA . PHE A 1 98 ? -12.409 -3.781 -5.439 1.00 91.25 98 PHE A CA 1
ATOM 748 C C . PHE A 1 98 ? -13.726 -3.005 -5.595 1.00 91.25 98 PHE A C 1
ATOM 750 O O . PHE A 1 98 ? -14.175 -2.771 -6.718 1.00 91.25 98 PHE A O 1
ATOM 757 N N . SER A 1 99 ? -14.322 -2.532 -4.495 1.00 90.69 99 SER A N 1
ATOM 758 C CA . SER A 1 99 ? -15.523 -1.688 -4.550 1.00 90.69 99 SER A CA 1
ATOM 759 C C . SER A 1 99 ? -15.270 -0.366 -5.283 1.00 90.69 99 SER A C 1
ATOM 761 O O . SER A 1 99 ? -16.096 0.041 -6.100 1.00 90.69 99 SER A O 1
ATOM 763 N N . ALA A 1 100 ? -14.107 0.263 -5.078 1.00 88.69 100 ALA A N 1
ATOM 764 C CA . ALA A 1 100 ? -13.724 1.492 -5.765 1.00 88.69 100 ALA A CA 1
ATOM 765 C C . ALA A 1 100 ? -13.549 1.262 -7.276 1.00 88.69 100 ALA A C 1
ATOM 767 O O . ALA A 1 100 ? -13.992 2.077 -8.093 1.00 88.69 100 ALA A O 1
ATOM 768 N N . ALA A 1 101 ? -12.962 0.128 -7.669 1.00 88.38 101 ALA A N 1
ATOM 769 C CA . ALA A 1 101 ? -12.818 -0.274 -9.069 1.00 88.38 101 ALA A CA 1
ATOM 770 C C . ALA A 1 101 ? -14.174 -0.515 -9.758 1.00 88.38 101 ALA A C 1
ATOM 772 O O . ALA A 1 101 ? -14.368 -0.148 -10.922 1.00 88.38 101 ALA A O 1
ATOM 773 N N . LEU A 1 102 ? -15.124 -1.119 -9.039 1.00 88.38 102 LEU A N 1
ATOM 774 C CA . LEU A 1 102 ? -16.476 -1.390 -9.531 1.00 88.38 102 LEU A CA 1
ATOM 775 C C . LEU A 1 102 ? -17.328 -0.118 -9.638 1.00 88.38 102 LEU A C 1
ATOM 777 O O . LEU A 1 102 ? -17.976 0.096 -10.665 1.00 88.38 102 LEU A O 1
ATOM 781 N N . LEU A 1 103 ? -17.292 0.749 -8.623 1.00 86.31 103 LEU A N 1
ATOM 782 C CA . LEU A 1 103 ? -18.013 2.027 -8.622 1.00 86.31 103 LEU A CA 1
ATOM 783 C C . LEU A 1 103 ? -17.503 2.964 -9.724 1.00 86.31 103 LEU A C 1
ATOM 785 O O . LEU A 1 103 ? -18.305 3.562 -10.431 1.00 86.31 103 LEU A O 1
ATOM 789 N N . SER A 1 104 ? -16.191 3.002 -9.955 1.00 83.81 104 SER A N 1
ATOM 790 C CA . SER A 1 104 ? -15.587 3.780 -11.049 1.00 83.81 104 SER A CA 1
ATOM 791 C C . SER A 1 104 ? -15.781 3.164 -12.442 1.00 83.81 104 SER A C 1
ATOM 793 O O . SER A 1 104 ? -15.417 3.778 -13.444 1.00 83.81 104 SER A O 1
ATOM 795 N N . ARG A 1 105 ? -16.344 1.948 -12.537 1.00 82.94 105 ARG A N 1
ATOM 796 C CA . ARG A 1 105 ? -16.473 1.154 -13.778 1.00 82.94 105 ARG A CA 1
ATOM 797 C C . ARG A 1 105 ? -15.132 0.878 -14.484 1.00 82.94 105 ARG A C 1
ATOM 799 O O . ARG A 1 105 ? -15.118 0.597 -15.684 1.00 82.94 105 ARG A O 1
ATOM 806 N N . GLN A 1 106 ? -14.020 0.934 -13.748 1.00 81.69 106 GLN A N 1
ATOM 807 C CA . GLN A 1 106 ? -12.658 0.723 -14.261 1.00 81.69 106 GLN A CA 1
ATOM 808 C C . GLN A 1 106 ? -12.180 -0.729 -14.113 1.00 81.69 106 GLN A C 1
ATOM 810 O O . GLN A 1 106 ? -11.128 -1.092 -14.647 1.00 81.69 106 GLN A O 1
ATOM 815 N N . PHE A 1 107 ? -12.951 -1.576 -13.424 1.00 84.12 107 PHE A N 1
ATOM 816 C CA . PHE A 1 107 ? -12.635 -2.993 -13.298 1.00 84.12 107 PHE A CA 1
ATOM 817 C C . PHE A 1 107 ? -12.585 -3.675 -14.672 1.00 84.12 107 PHE A C 1
ATOM 819 O O . PHE A 1 107 ? -13.566 -3.704 -15.420 1.00 84.12 107 PHE A O 1
ATOM 826 N N . HIS A 1 108 ? -11.426 -4.236 -14.995 1.00 81.88 108 HIS A N 1
ATOM 827 C CA . HIS A 1 108 ? -11.209 -5.046 -16.180 1.00 81.88 108 HIS A CA 1
ATOM 828 C C . HIS A 1 108 ? -10.200 -6.140 -15.844 1.00 81.88 108 HIS A C 1
ATOM 830 O O . HIS A 1 108 ? -9.237 -5.907 -15.114 1.00 81.88 108 HIS A O 1
ATOM 836 N N . ILE A 1 109 ? -10.423 -7.341 -16.373 1.00 83.25 109 ILE A N 1
ATOM 837 C CA . ILE A 1 109 ? -9.448 -8.417 -16.246 1.00 83.25 109 ILE A CA 1
ATOM 838 C C . ILE A 1 109 ? -8.376 -8.202 -17.314 1.00 83.25 109 ILE A C 1
ATOM 840 O O . ILE A 1 109 ? -8.630 -8.377 -18.506 1.00 83.25 109 ILE A O 1
ATOM 844 N N . ASN A 1 110 ? -7.196 -7.761 -16.888 1.00 80.56 110 ASN A N 1
ATOM 845 C CA . ASN A 1 110 ? -6.044 -7.634 -17.769 1.00 80.56 110 ASN A CA 1
ATOM 846 C C . ASN A 1 110 ? -5.145 -8.855 -17.590 1.00 80.56 110 ASN A C 1
ATOM 848 O O . ASN A 1 110 ? -4.825 -9.224 -16.459 1.00 80.56 110 ASN A O 1
ATOM 852 N N . ARG A 1 111 ? -4.756 -9.498 -18.690 1.00 83.75 111 ARG A N 1
ATOM 853 C CA . ARG A 1 111 ? -3.728 -10.539 -18.643 1.00 83.75 111 ARG A CA 1
ATOM 854 C C . ARG A 1 111 ? -2.407 -9.886 -19.021 1.00 83.75 111 ARG A C 1
ATOM 856 O O . ARG A 1 111 ? -2.371 -9.244 -20.061 1.00 83.75 111 ARG A O 1
ATOM 863 N N . PRO A 1 112 ? -1.359 -9.993 -18.203 1.00 84.00 112 PRO A N 1
ATOM 864 C CA . PRO A 1 112 ? -0.057 -9.489 -18.594 1.00 84.00 112 PRO A CA 1
ATOM 865 C C . PRO A 1 112 ? 0.606 -10.417 -19.633 1.00 84.00 112 PRO A C 1
ATOM 867 O O . PRO A 1 112 ? 0.236 -11.593 -19.743 1.00 84.00 112 PRO A O 1
ATOM 870 N N . PRO A 1 113 ? 1.571 -9.910 -20.417 1.00 86.12 113 PRO A N 1
ATOM 871 C CA . PRO A 1 113 ? 2.432 -10.731 -21.260 1.00 86.12 113 PRO A CA 1
ATOM 872 C C . PRO A 1 113 ? 3.200 -11.805 -20.460 1.00 86.12 113 PRO A C 1
ATOM 874 O O . PRO A 1 113 ? 3.457 -11.634 -19.267 1.00 86.12 113 PRO A O 1
ATOM 877 N N . PRO A 1 114 ? 3.627 -12.912 -21.099 1.00 85.00 114 PRO A N 1
ATOM 878 C CA . PRO A 1 114 ? 4.321 -14.020 -20.431 1.00 85.00 114 PRO A CA 1
ATOM 879 C C . PRO A 1 114 ? 5.592 -13.587 -19.683 1.00 85.00 114 PRO A C 1
ATOM 881 O O . PRO A 1 114 ? 5.871 -14.103 -18.602 1.00 85.00 114 PRO A O 1
ATOM 884 N N . LEU A 1 115 ? 6.331 -12.609 -20.215 1.00 86.44 115 LEU A N 1
ATOM 885 C CA . LEU A 1 115 ? 7.543 -12.083 -19.582 1.00 86.44 115 LEU A CA 1
ATOM 886 C C . LEU A 1 115 ? 7.250 -11.406 -18.235 1.00 86.44 115 LEU A C 1
ATOM 888 O O . LEU A 1 115 ? 8.004 -11.565 -17.275 1.00 86.44 115 LEU A O 1
ATOM 892 N N . GLU A 1 116 ? 6.132 -10.688 -18.139 1.00 87.06 116 GLU A N 1
ATOM 893 C CA . GLU A 1 116 ? 5.723 -10.016 -16.906 1.00 87.06 116 GLU A CA 1
ATOM 894 C C . GLU A 1 116 ? 5.373 -11.011 -15.795 1.00 87.06 116 GLU A C 1
ATOM 896 O O . GLU A 1 116 ? 5.606 -10.705 -14.629 1.00 87.06 116 GLU A O 1
ATOM 901 N N . TYR A 1 117 ? 4.895 -12.220 -16.116 1.00 90.38 117 TYR A N 1
ATOM 902 C CA . TYR A 1 117 ? 4.689 -13.261 -15.102 1.00 90.38 117 TYR A CA 1
ATOM 903 C C . TYR A 1 117 ? 6.005 -13.713 -14.465 1.00 90.38 117 TYR A C 1
ATOM 905 O O . TYR A 1 117 ? 6.064 -13.879 -13.247 1.00 90.38 117 TYR A O 1
ATOM 913 N N . VAL A 1 118 ? 7.067 -13.874 -15.261 1.00 89.94 118 VAL A N 1
ATOM 914 C CA . VAL A 1 118 ? 8.396 -14.242 -14.745 1.00 89.94 118 VAL A CA 1
ATOM 915 C C . VAL A 1 118 ? 8.901 -13.157 -13.796 1.00 89.94 118 VAL A C 1
ATOM 917 O O . VAL A 1 118 ? 9.286 -13.450 -12.664 1.00 89.94 118 VAL A O 1
ATOM 920 N N . TRP A 1 119 ? 8.814 -11.891 -14.210 1.00 89.25 119 TRP A N 1
ATOM 921 C CA . TRP A 1 119 ? 9.195 -10.760 -13.363 1.00 89.25 119 TRP A CA 1
ATOM 922 C C . TRP A 1 119 ? 8.314 -10.607 -12.125 1.00 89.25 119 TRP A C 1
ATOM 924 O O . TRP A 1 119 ? 8.827 -10.255 -11.065 1.00 89.25 119 TRP A O 1
ATOM 934 N N . ALA A 1 120 ? 7.019 -10.911 -12.216 1.00 90.94 120 ALA A N 1
ATOM 935 C CA . ALA A 1 120 ? 6.120 -10.905 -11.068 1.00 90.94 120 ALA A CA 1
ATOM 936 C C . ALA A 1 120 ? 6.507 -11.977 -10.037 1.00 90.94 120 ALA A C 1
ATOM 938 O O . ALA A 1 120 ? 6.500 -11.694 -8.839 1.00 90.94 120 ALA A O 1
ATOM 939 N N . ILE A 1 121 ? 6.899 -13.178 -10.480 1.00 93.56 121 ILE A N 1
ATOM 940 C CA . ILE A 1 121 ? 7.360 -14.259 -9.594 1.00 93.56 121 ILE A CA 1
ATOM 941 C C . ILE A 1 121 ? 8.692 -13.882 -8.935 1.00 93.56 121 ILE A C 1
ATOM 943 O O . ILE A 1 121 ? 8.815 -13.954 -7.709 1.00 93.56 121 ILE A O 1
ATOM 947 N N . VAL A 1 122 ? 9.675 -13.440 -9.724 1.00 93.69 122 VAL A N 1
ATOM 948 C CA . VAL A 1 122 ? 10.999 -13.043 -9.215 1.00 93.69 122 VAL A CA 1
ATOM 949 C C . VAL A 1 122 ? 10.873 -11.857 -8.255 1.00 93.69 122 VAL A C 1
ATOM 951 O O . VAL A 1 122 ? 11.363 -11.914 -7.126 1.00 93.69 122 VAL A O 1
ATOM 954 N N . GLY A 1 123 ? 10.158 -10.807 -8.661 1.00 91.50 123 GLY A N 1
ATOM 955 C CA . GLY A 1 123 ? 9.932 -9.615 -7.848 1.00 91.50 123 GLY A CA 1
ATOM 956 C C . GLY A 1 123 ? 9.135 -9.906 -6.577 1.00 91.50 123 GLY A C 1
ATOM 957 O O . GLY A 1 123 ? 9.508 -9.433 -5.505 1.00 91.50 123 GLY A O 1
ATOM 958 N N . GLY A 1 124 ? 8.083 -10.726 -6.661 1.00 91.19 124 GLY A N 1
ATOM 959 C CA . GLY A 1 124 ? 7.287 -11.139 -5.503 1.00 91.19 124 GLY A CA 1
ATOM 960 C C . GLY A 1 124 ? 8.097 -11.944 -4.487 1.00 91.19 124 GLY A C 1
ATOM 961 O O . GLY A 1 124 ? 7.999 -11.693 -3.286 1.00 91.19 124 GLY A O 1
ATOM 962 N N . THR A 1 125 ? 8.956 -12.847 -4.965 1.00 93.06 125 THR A N 1
ATOM 963 C CA . THR A 1 125 ? 9.848 -13.646 -4.109 1.00 93.06 125 THR A CA 1
ATOM 964 C C . THR A 1 125 ? 10.861 -12.755 -3.391 1.00 93.06 125 THR A C 1
ATOM 966 O O . THR A 1 125 ? 10.985 -12.827 -2.168 1.00 93.06 125 THR A O 1
ATOM 969 N N . LEU A 1 126 ? 11.529 -11.852 -4.118 1.00 92.75 126 LEU A N 1
ATOM 970 C CA . LEU A 1 126 ? 12.470 -10.893 -3.528 1.00 92.75 126 LEU A CA 1
ATOM 971 C C . LEU A 1 126 ? 11.783 -9.944 -2.536 1.00 92.75 126 LEU A C 1
ATOM 973 O O . LEU A 1 126 ? 12.334 -9.673 -1.470 1.00 92.75 126 LEU A O 1
ATOM 977 N N . MET A 1 127 ? 10.568 -9.477 -2.843 1.00 91.50 127 MET A N 1
ATOM 978 C CA . MET A 1 127 ? 9.777 -8.644 -1.932 1.00 91.50 127 MET A CA 1
ATOM 979 C C . MET A 1 127 ? 9.416 -9.399 -0.647 1.00 91.50 127 MET A C 1
ATOM 981 O O . MET A 1 127 ? 9.489 -8.819 0.436 1.00 91.50 127 MET A O 1
ATOM 985 N N . GLY A 1 128 ? 9.058 -10.682 -0.751 1.00 89.94 128 GLY A N 1
ATOM 986 C CA . GLY A 1 128 ? 8.775 -11.547 0.394 1.00 89.94 128 GLY A CA 1
ATOM 987 C C . GLY A 1 128 ? 9.996 -11.740 1.294 1.00 89.94 128 GLY A C 1
ATOM 988 O O . GLY A 1 128 ? 9.910 -11.471 2.492 1.00 89.94 128 GLY A O 1
ATOM 989 N N . ILE A 1 129 ? 11.139 -12.115 0.709 1.00 91.38 129 ILE A N 1
ATOM 990 C CA . ILE A 1 129 ? 12.416 -12.280 1.425 1.00 91.38 129 ILE A CA 1
ATOM 991 C C . ILE A 1 129 ? 12.822 -10.964 2.103 1.00 91.38 129 ILE A C 1
ATOM 993 O O . ILE A 1 129 ? 13.146 -10.940 3.292 1.00 91.38 129 ILE A O 1
ATOM 997 N N . GLY A 1 130 ? 12.741 -9.846 1.377 1.00 90.88 130 GLY A N 1
ATOM 998 C CA . GLY A 1 130 ? 13.042 -8.522 1.917 1.00 90.88 130 GLY A CA 1
ATOM 999 C C . GLY A 1 130 ? 12.135 -8.150 3.090 1.00 90.88 130 GLY A C 1
ATOM 1000 O O . GLY A 1 130 ? 12.625 -7.702 4.122 1.00 90.88 130 GLY A O 1
ATOM 1001 N N . ALA A 1 131 ? 10.827 -8.397 2.977 1.00 89.81 131 ALA A N 1
ATOM 1002 C CA . ALA A 1 131 ? 9.876 -8.106 4.046 1.00 89.81 131 ALA A CA 1
ATOM 1003 C C . ALA A 1 131 ? 10.088 -8.989 5.288 1.00 89.81 131 ALA A C 1
ATOM 1005 O O . ALA A 1 131 ? 9.948 -8.501 6.410 1.00 89.81 131 ALA A O 1
ATOM 1006 N N . THR A 1 132 ? 10.473 -10.261 5.111 1.00 88.31 132 THR A N 1
ATOM 1007 C CA . THR A 1 132 ? 10.827 -11.142 6.236 1.00 88.31 132 THR A CA 1
ATOM 1008 C C . THR A 1 132 ? 12.104 -10.695 6.940 1.00 88.31 132 THR A C 1
ATOM 1010 O O . THR A 1 132 ? 12.130 -10.684 8.167 1.00 88.31 132 THR A O 1
ATOM 1013 N N . LEU A 1 133 ? 13.131 -10.284 6.187 1.00 89.94 133 LEU A N 1
ATOM 1014 C CA . LEU A 1 133 ? 14.412 -9.834 6.744 1.00 89.94 133 LEU A CA 1
ATOM 1015 C C . LEU A 1 133 ? 14.291 -8.468 7.428 1.00 89.94 133 LEU A C 1
ATOM 1017 O O . LEU A 1 133 ? 14.884 -8.253 8.479 1.00 89.94 133 LEU A O 1
ATOM 1021 N N . ALA A 1 134 ? 13.500 -7.558 6.856 1.00 88.31 134 ALA A N 1
ATOM 1022 C CA . ALA A 1 134 ? 13.246 -6.238 7.427 1.00 88.31 134 ALA A CA 1
ATOM 1023 C C . ALA A 1 134 ? 12.241 -6.263 8.594 1.00 88.31 134 ALA A C 1
ATOM 1025 O O . ALA A 1 134 ? 12.101 -5.270 9.302 1.00 88.31 134 ALA A O 1
ATOM 1026 N N . GLY A 1 135 ? 11.498 -7.363 8.776 1.00 85.31 135 GLY A N 1
ATOM 1027 C CA . GLY A 1 135 ? 10.434 -7.466 9.779 1.00 85.31 135 GLY A CA 1
ATOM 1028 C C . GLY A 1 135 ? 9.194 -6.617 9.467 1.00 85.31 135 GLY A C 1
ATOM 1029 O O . GLY A 1 135 ? 8.370 -6.383 10.351 1.00 85.31 135 GLY A O 1
ATOM 1030 N N . GLY A 1 136 ? 9.030 -6.150 8.224 1.00 86.94 136 GLY A N 1
ATOM 1031 C CA . GLY A 1 136 ? 7.962 -5.228 7.848 1.00 86.94 136 GLY A CA 1
ATOM 1032 C C . GLY A 1 136 ? 7.766 -5.073 6.339 1.00 86.94 136 GLY A C 1
ATOM 1033 O O . GLY A 1 136 ? 8.635 -5.378 5.531 1.00 86.94 136 GLY A O 1
ATOM 1034 N N . CYS A 1 137 ? 6.592 -4.571 5.949 1.00 90.19 137 CYS A N 1
ATOM 1035 C CA . CYS A 1 137 ? 6.310 -4.137 4.572 1.00 90.19 137 CYS A CA 1
ATOM 1036 C C . CYS A 1 137 ? 6.587 -2.639 4.402 1.00 90.19 137 CYS A C 1
ATOM 1038 O O . CYS A 1 137 ? 6.769 -1.925 5.382 1.00 90.19 137 CYS A O 1
ATOM 1040 N N . THR A 1 138 ? 6.528 -2.124 3.173 1.00 90.50 138 THR A N 1
ATOM 1041 C CA . THR A 1 138 ? 6.677 -0.683 2.881 1.00 90.50 138 THR A CA 1
ATOM 1042 C C . THR A 1 138 ? 5.749 0.204 3.714 1.00 90.50 138 THR A C 1
ATOM 1044 O O . THR A 1 138 ? 6.086 1.327 4.061 1.00 90.50 138 THR A O 1
ATOM 1047 N N . THR A 1 139 ? 4.572 -0.294 4.068 1.00 86.12 139 THR A N 1
ATOM 1048 C CA . THR A 1 139 ? 3.645 0.437 4.924 1.00 86.12 139 THR A CA 1
ATOM 1049 C C . THR A 1 139 ? 4.035 0.357 6.403 1.00 86.12 139 THR A C 1
ATOM 1051 O O . THR A 1 139 ? 4.213 1.378 7.054 1.00 86.12 139 THR A O 1
ATOM 1054 N N . GLY A 1 140 ? 4.160 -0.858 6.942 1.00 85.88 140 GLY A N 1
ATOM 1055 C CA . GLY A 1 140 ? 4.336 -1.067 8.384 1.00 85.88 140 GLY A CA 1
ATOM 1056 C C . GLY A 1 140 ? 5.776 -0.912 8.881 1.00 85.88 140 GLY A C 1
ATOM 1057 O O . GLY A 1 140 ? 5.976 -0.653 10.057 1.00 85.88 140 GLY A O 1
ATOM 1058 N N . GLY A 1 141 ? 6.768 -1.075 8.004 1.00 87.19 141 GLY A N 1
ATOM 1059 C CA . GLY A 1 141 ? 8.193 -0.938 8.322 1.00 87.19 141 GLY A CA 1
ATOM 1060 C C . GLY A 1 141 ? 8.812 0.373 7.832 1.00 87.19 141 GLY A C 1
ATOM 1061 O O . GLY A 1 141 ? 9.786 0.837 8.411 1.00 87.19 141 GLY A O 1
ATOM 1062 N N . PHE A 1 142 ? 8.241 0.996 6.796 1.00 90.69 142 PHE A N 1
ATOM 1063 C CA . PHE A 1 142 ? 8.707 2.291 6.300 1.00 90.69 142 PHE A CA 1
ATOM 1064 C C . PHE A 1 142 ? 7.738 3.416 6.673 1.00 90.69 142 PHE A C 1
ATOM 1066 O O . PHE A 1 142 ? 8.111 4.278 7.456 1.00 90.69 142 PHE A O 1
ATOM 1073 N N . PHE A 1 143 ? 6.492 3.401 6.187 1.00 88.75 143 PHE A N 1
ATOM 1074 C CA . PHE A 1 143 ? 5.582 4.541 6.364 1.00 88.75 143 PHE A CA 1
ATOM 1075 C C . PHE A 1 143 ? 5.235 4.834 7.838 1.00 88.75 143 PHE A C 1
ATOM 1077 O O . PHE A 1 143 ? 5.398 5.966 8.284 1.00 88.75 143 PHE A O 1
ATOM 1084 N N . VAL A 1 144 ? 4.819 3.822 8.609 1.00 87.94 144 VAL A N 1
ATOM 1085 C CA . VAL A 1 144 ? 4.457 3.986 10.034 1.00 87.94 144 VAL A CA 1
ATOM 1086 C C . VAL A 1 144 ? 5.667 4.366 10.909 1.00 87.94 144 VAL A C 1
ATOM 1088 O O . VAL A 1 144 ? 5.574 5.329 11.668 1.00 87.94 144 VAL A O 1
ATOM 1091 N N . PRO A 1 145 ? 6.837 3.703 10.831 1.00 88.81 145 PRO A N 1
ATOM 1092 C CA . PRO A 1 145 ? 7.984 4.103 11.648 1.00 88.81 145 PRO A CA 1
ATOM 1093 C C . PRO A 1 145 ? 8.541 5.475 11.262 1.00 88.81 145 PRO A C 1
ATOM 1095 O O . PRO A 1 145 ? 9.072 6.178 12.121 1.00 88.81 145 PRO A O 1
ATOM 1098 N N . LEU A 1 146 ? 8.389 5.885 9.999 1.00 88.38 146 LEU A N 1
ATOM 1099 C CA . LEU A 1 146 ? 8.793 7.210 9.541 1.00 88.38 146 LEU A CA 1
ATOM 1100 C C . LEU A 1 146 ? 7.914 8.321 10.133 1.00 88.38 146 LEU A C 1
ATOM 1102 O O . LEU A 1 146 ? 8.450 9.373 10.473 1.00 88.38 146 LEU A O 1
ATOM 1106 N N . THR A 1 147 ? 6.609 8.097 10.344 1.00 86.19 147 THR A N 1
ATOM 1107 C CA . THR A 1 147 ? 5.768 9.075 11.066 1.00 86.19 147 THR A CA 1
ATOM 1108 C C . THR A 1 147 ? 6.197 9.240 12.522 1.00 86.19 147 THR A C 1
ATOM 1110 O O . THR A 1 147 ? 6.066 10.316 13.080 1.00 86.19 147 THR A O 1
ATOM 1113 N N . PHE A 1 148 ? 6.797 8.221 13.132 1.00 86.00 148 PHE A N 1
ATOM 1114 C CA . PHE A 1 148 ? 7.386 8.339 14.470 1.00 86.00 148 PHE A CA 1
ATOM 1115 C C . PHE A 1 148 ? 8.853 8.791 14.457 1.00 86.00 148 PHE A C 1
ATOM 1117 O O . PHE A 1 148 ? 9.519 8.750 15.488 1.00 86.00 148 PHE A O 1
ATOM 1124 N N . SER A 1 149 ? 9.383 9.180 13.290 1.00 85.38 149 SER A N 1
ATOM 1125 C CA . SER A 1 149 ? 10.797 9.509 13.082 1.00 85.38 149 SER A CA 1
ATOM 1126 C C . SER A 1 149 ? 11.764 8.445 13.639 1.00 85.38 149 SER A C 1
ATOM 1128 O O . SER A 1 149 ? 12.864 8.758 14.099 1.00 85.38 149 SER A O 1
ATOM 1130 N N . SER A 1 150 ? 11.369 7.170 13.593 1.00 88.00 150 SER A N 1
ATOM 1131 C CA . SER A 1 150 ? 12.189 6.053 14.064 1.00 88.00 150 SER A CA 1
ATOM 1132 C C . SER A 1 150 ? 13.357 5.785 13.112 1.00 88.00 150 SER A C 1
ATOM 1134 O O . SER A 1 150 ? 13.196 5.802 11.888 1.00 88.00 150 SER A O 1
ATOM 1136 N N . ALA A 1 151 ? 14.525 5.439 13.664 1.00 89.75 151 ALA A N 1
ATOM 1137 C CA . ALA A 1 151 ? 15.710 5.062 12.888 1.00 89.75 151 ALA A CA 1
ATOM 1138 C C . ALA A 1 151 ? 15.455 3.865 11.950 1.00 89.75 151 ALA A C 1
ATOM 1140 O O . ALA A 1 151 ? 16.002 3.810 10.849 1.00 89.75 151 ALA A O 1
ATOM 1141 N N . SER A 1 152 ? 14.580 2.937 12.352 1.00 89.88 152 SER A N 1
ATOM 1142 C CA . SER A 1 152 ? 14.188 1.780 11.532 1.00 89.88 152 SER A CA 1
ATOM 1143 C C . SER A 1 152 ? 13.499 2.188 10.223 1.00 89.88 152 SER A C 1
ATOM 1145 O O . SER A 1 152 ? 13.798 1.624 9.170 1.00 89.88 152 SER A O 1
ATOM 1147 N N . GLY A 1 153 ? 12.651 3.224 10.262 1.00 90.19 153 GLY A N 1
ATOM 1148 C CA . GLY A 1 153 ? 11.970 3.760 9.082 1.00 90.19 153 GLY A CA 1
ATOM 1149 C C . GLY A 1 153 ? 12.946 4.387 8.090 1.00 90.19 153 GLY A C 1
ATOM 1150 O O . GLY A 1 153 ? 12.852 4.138 6.889 1.00 90.19 153 GLY A O 1
ATOM 1151 N N . TRP A 1 154 ? 13.937 5.131 8.589 1.00 91.12 154 TRP A N 1
ATOM 1152 C CA . TRP A 1 154 ? 15.000 5.719 7.765 1.00 91.12 154 TRP A CA 1
ATOM 1153 C C . TRP A 1 154 ? 15.932 4.666 7.154 1.00 91.12 154 TRP A C 1
ATOM 1155 O O . TRP A 1 154 ? 16.287 4.765 5.978 1.00 91.12 154 TRP A O 1
ATOM 1165 N N . ALA A 1 155 ? 16.282 3.622 7.909 1.00 92.56 155 ALA A N 1
ATOM 1166 C CA . ALA A 1 155 ? 17.062 2.503 7.383 1.00 92.56 155 ALA A CA 1
ATOM 1167 C C . ALA A 1 155 ? 16.300 1.763 6.268 1.00 92.56 155 ALA A C 1
ATOM 1169 O O . ALA A 1 155 ? 16.857 1.496 5.199 1.00 92.56 155 ALA A O 1
ATOM 1170 N N . MET A 1 156 ? 15.004 1.495 6.474 1.00 92.38 156 MET A N 1
ATOM 1171 C CA . MET A 1 156 ? 14.166 0.867 5.452 1.00 92.38 156 MET A CA 1
ATOM 1172 C C . MET A 1 156 ? 13.986 1.770 4.226 1.00 92.38 156 MET A C 1
ATOM 1174 O O . MET A 1 156 ? 14.021 1.272 3.103 1.00 92.38 156 MET A O 1
ATOM 1178 N N . TRP A 1 157 ? 13.853 3.087 4.412 1.00 91.56 157 TRP A N 1
ATOM 1179 C CA . TRP A 1 157 ? 13.799 4.059 3.316 1.00 91.56 157 TRP A CA 1
ATOM 1180 C C . TRP A 1 157 ? 15.033 3.977 2.414 1.00 91.56 157 TRP A C 1
ATOM 1182 O O . TRP A 1 157 ? 14.888 3.883 1.195 1.00 91.56 157 TRP A O 1
ATOM 1192 N N . ALA A 1 158 ? 16.234 3.949 3.001 1.00 92.31 158 ALA A N 1
ATOM 1193 C CA . ALA A 1 158 ? 17.479 3.843 2.245 1.00 92.31 158 ALA A CA 1
ATOM 1194 C C . ALA A 1 158 ? 17.546 2.527 1.449 1.00 92.31 158 ALA A C 1
ATOM 1196 O O . ALA A 1 158 ? 17.867 2.536 0.259 1.00 92.31 158 ALA A O 1
ATOM 1197 N N . GLY A 1 159 ? 17.166 1.404 2.069 1.00 93.00 159 GLY A N 1
ATOM 1198 C CA . GLY A 1 159 ? 17.099 0.106 1.390 1.00 93.00 159 GLY A CA 1
ATOM 1199 C C . GLY A 1 159 ? 16.086 0.081 0.238 1.00 93.00 159 GLY A C 1
ATOM 1200 O O . GLY A 1 159 ? 16.401 -0.399 -0.852 1.00 93.00 159 GLY A O 1
ATOM 1201 N N . LEU A 1 160 ? 14.892 0.648 0.444 1.00 92.31 160 LEU A N 1
ATOM 1202 C CA . LEU A 1 160 ? 13.859 0.766 -0.591 1.00 92.31 160 LEU A CA 1
ATOM 1203 C C . LEU A 1 160 ? 14.307 1.664 -1.747 1.00 92.31 160 LEU A C 1
ATOM 1205 O O . LEU A 1 160 ? 14.020 1.345 -2.899 1.00 92.31 160 LEU A O 1
ATOM 1209 N N . LEU A 1 161 ? 15.035 2.746 -1.461 1.00 91.56 161 LEU A N 1
ATOM 1210 C CA . LEU A 1 161 ? 15.580 3.642 -2.477 1.00 91.56 161 LEU A CA 1
ATOM 1211 C C . LEU A 1 161 ? 16.602 2.921 -3.366 1.00 91.56 161 LEU A C 1
ATOM 1213 O O . LEU A 1 161 ? 16.472 2.931 -4.590 1.00 91.56 161 LEU A O 1
ATOM 1217 N N . VAL A 1 162 ? 17.578 2.238 -2.758 1.00 92.38 162 VAL A N 1
ATOM 1218 C CA . VAL A 1 162 ? 18.586 1.451 -3.491 1.00 92.38 162 VAL A CA 1
ATOM 1219 C C . VAL A 1 162 ? 17.918 0.338 -4.302 1.00 92.38 162 VAL A C 1
ATOM 1221 O O . VAL A 1 162 ? 18.218 0.171 -5.487 1.00 92.38 162 VAL A O 1
ATOM 1224 N N . GLY A 1 163 ? 16.962 -0.376 -3.702 1.00 92.19 163 GLY A N 1
ATOM 1225 C CA . GLY A 1 163 ? 16.194 -1.424 -4.373 1.00 92.19 163 GLY A CA 1
ATOM 1226 C C . GLY A 1 163 ? 15.370 -0.903 -5.553 1.00 92.19 163 GLY A C 1
ATOM 1227 O O . GLY A 1 163 ? 15.345 -1.537 -6.606 1.00 92.19 163 GLY A O 1
ATOM 1228 N N . ALA A 1 164 ? 14.744 0.270 -5.425 1.00 90.81 164 ALA A N 1
ATOM 1229 C CA . ALA A 1 164 ? 13.979 0.891 -6.503 1.00 90.81 164 ALA A CA 1
ATOM 1230 C C . ALA A 1 164 ? 14.873 1.325 -7.674 1.00 90.81 164 ALA A C 1
ATOM 1232 O O . ALA A 1 164 ? 14.494 1.116 -8.827 1.00 90.81 164 ALA A O 1
ATOM 1233 N N . ILE A 1 165 ? 16.065 1.869 -7.401 1.00 90.62 165 ILE A N 1
ATOM 1234 C CA . ILE A 1 165 ? 17.040 2.239 -8.441 1.00 90.62 165 ILE A CA 1
ATOM 1235 C C . ILE A 1 165 ? 17.555 0.989 -9.161 1.00 90.62 165 ILE A C 1
ATOM 1237 O O . ILE A 1 165 ? 17.568 0.951 -10.393 1.00 90.62 165 ILE A O 1
ATOM 1241 N N . ALA A 1 166 ? 17.953 -0.042 -8.412 1.00 92.44 166 ALA A N 1
ATOM 1242 C CA . ALA A 1 166 ? 18.423 -1.302 -8.983 1.00 92.44 166 ALA A CA 1
ATOM 1243 C C . ALA A 1 166 ? 17.326 -1.983 -9.817 1.00 92.44 166 ALA A C 1
ATOM 1245 O O . ALA A 1 166 ? 17.571 -2.371 -10.959 1.00 92.44 166 ALA A O 1
ATOM 1246 N N . GLY A 1 167 ? 16.101 -2.053 -9.288 1.00 91.06 167 GLY A N 1
ATOM 1247 C CA . GLY A 1 167 ? 14.944 -2.609 -9.988 1.00 91.06 167 GLY A CA 1
ATOM 1248 C C . GLY A 1 167 ? 14.575 -1.819 -11.243 1.00 91.06 167 GLY A C 1
ATOM 1249 O O . GLY A 1 167 ? 14.266 -2.418 -12.269 1.00 91.06 167 GLY A O 1
ATOM 1250 N N . LEU A 1 168 ? 14.662 -0.485 -11.203 1.00 89.38 168 LEU A N 1
ATOM 1251 C CA . LEU A 1 168 ? 14.428 0.359 -12.374 1.00 89.38 168 LEU A CA 1
ATOM 1252 C C . LEU A 1 168 ? 15.481 0.118 -13.461 1.00 89.38 168 LEU A C 1
ATOM 1254 O O . LEU A 1 168 ? 15.114 -0.082 -14.615 1.00 89.38 168 LEU A O 1
ATOM 1258 N N . LYS A 1 169 ? 16.771 0.106 -13.105 1.00 90.25 169 LYS A N 1
ATOM 1259 C CA . LYS A 1 169 ? 17.854 -0.164 -14.064 1.00 90.25 169 LYS A CA 1
ATOM 1260 C C . LYS A 1 169 ? 17.728 -1.552 -14.685 1.00 90.25 169 LYS A C 1
ATOM 1262 O O . LYS A 1 169 ? 17.883 -1.689 -15.893 1.00 90.25 169 LYS A O 1
ATOM 1267 N N . LEU A 1 170 ? 17.402 -2.559 -13.877 1.00 91.56 170 LEU A N 1
ATOM 1268 C CA . LEU A 1 170 ? 17.182 -3.923 -14.351 1.00 91.56 170 LEU A CA 1
ATOM 1269 C C . LEU A 1 170 ? 15.988 -4.007 -15.311 1.00 91.56 170 LEU A C 1
ATOM 1271 O O . LEU A 1 170 ? 16.072 -4.676 -16.339 1.00 91.56 170 LEU A O 1
ATOM 1275 N N . LEU A 1 171 ? 14.895 -3.300 -15.008 1.00 88.06 171 LEU A N 1
ATOM 1276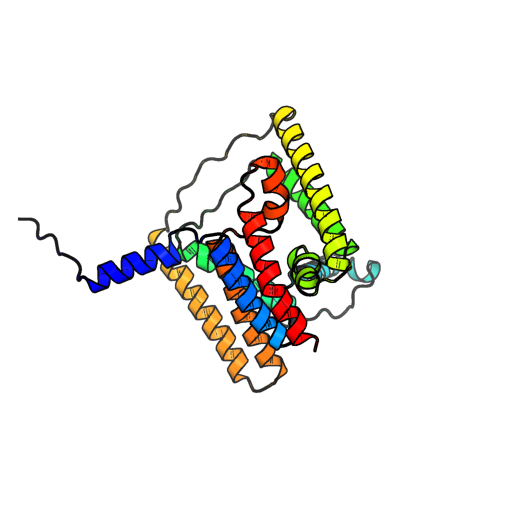 C CA . LEU A 1 171 ? 13.723 -3.234 -15.879 1.00 88.06 171 LEU A CA 1
ATOM 1277 C C . LEU A 1 171 ? 14.052 -2.566 -17.222 1.00 88.06 171 LEU A C 1
ATOM 1279 O O . LEU A 1 171 ? 13.663 -3.092 -18.260 1.00 88.06 171 LEU A O 1
ATOM 1283 N N . LEU A 1 172 ? 14.783 -1.447 -17.211 1.00 87.81 172 LEU A N 1
ATOM 1284 C CA . LEU A 1 172 ? 15.203 -0.752 -18.435 1.00 87.81 172 LEU A CA 1
ATOM 1285 C C . LEU A 1 172 ? 16.121 -1.633 -19.291 1.00 87.81 172 LEU A C 1
ATOM 1287 O O . LEU A 1 172 ? 15.852 -1.820 -20.473 1.00 87.81 172 LEU A O 1
ATOM 1291 N N . TRP A 1 173 ? 17.121 -2.267 -18.674 1.00 90.44 173 TRP A N 1
ATOM 1292 C CA . TRP A 1 173 ? 18.005 -3.215 -19.358 1.00 90.44 173 TRP A CA 1
ATOM 1293 C C . TRP A 1 173 ? 17.233 -4.385 -19.986 1.00 90.44 173 TRP A C 1
ATOM 1295 O O . TRP A 1 173 ? 17.494 -4.784 -21.118 1.00 90.44 173 TRP A O 1
ATOM 1305 N N . THR A 1 174 ? 16.237 -4.911 -19.271 1.00 86.81 174 THR A N 1
ATOM 1306 C CA . THR A 1 174 ? 15.371 -5.986 -19.776 1.00 86.81 174 THR A CA 1
ATOM 1307 C C . THR A 1 174 ? 14.606 -5.528 -21.014 1.00 86.81 174 THR A C 1
ATOM 1309 O O . THR A 1 174 ? 14.538 -6.269 -21.989 1.00 86.81 174 THR A O 1
ATOM 1312 N N . MET A 1 175 ? 14.052 -4.314 -21.000 1.00 83.69 175 MET A N 1
ATOM 1313 C CA . MET A 1 175 ? 13.319 -3.778 -22.148 1.00 83.69 175 MET A CA 1
ATOM 1314 C C . MET A 1 175 ? 14.206 -3.548 -23.379 1.00 83.69 175 MET A C 1
ATOM 1316 O O . MET A 1 175 ? 13.720 -3.696 -24.497 1.00 83.69 175 MET A O 1
ATOM 1320 N N . GLU A 1 176 ? 15.483 -3.214 -23.192 1.00 87.38 176 GLU A N 1
ATOM 1321 C CA . GLU A 1 176 ? 16.441 -3.020 -24.290 1.00 87.38 176 GLU A CA 1
ATOM 1322 C C . GLU A 1 176 ? 16.956 -4.345 -24.871 1.00 87.38 176 GLU A C 1
ATOM 1324 O O . GLU A 1 176 ? 17.169 -4.449 -26.078 1.00 87.38 176 GLU A O 1
ATOM 1329 N N . ASN A 1 177 ? 17.151 -5.366 -24.030 1.00 88.44 177 ASN A N 1
ATOM 1330 C CA . ASN A 1 177 ? 17.891 -6.571 -24.410 1.00 88.44 177 ASN A CA 1
ATOM 1331 C C . ASN A 1 177 ? 17.003 -7.803 -24.672 1.00 88.44 177 ASN A C 1
ATOM 1333 O O . ASN A 1 177 ? 17.464 -8.781 -25.262 1.00 88.44 177 ASN A O 1
ATOM 1337 N N . ILE A 1 178 ? 15.742 -7.795 -24.223 1.00 84.56 178 ILE A N 1
ATOM 1338 C CA . ILE A 1 178 ? 14.832 -8.946 -24.299 1.00 84.56 178 ILE A CA 1
ATOM 1339 C C . ILE A 1 178 ? 13.593 -8.576 -25.125 1.00 84.56 178 ILE A C 1
ATOM 1341 O O . ILE A 1 178 ? 12.750 -7.791 -24.702 1.00 84.56 178 ILE A O 1
ATOM 1345 N N . THR A 1 179 ? 13.451 -9.197 -26.299 1.00 74.50 179 THR A N 1
ATOM 1346 C CA . THR A 1 179 ? 12.342 -8.945 -27.242 1.00 74.50 179 THR A CA 1
ATOM 1347 C C . THR A 1 179 ? 11.243 -10.014 -27.214 1.00 74.50 179 THR A C 1
ATOM 1349 O O . THR A 1 179 ? 10.213 -9.863 -27.874 1.00 74.50 179 THR A O 1
ATOM 1352 N N . TRP A 1 180 ? 11.423 -11.105 -26.458 1.00 77.69 180 TRP A N 1
ATOM 1353 C CA . TRP A 1 180 ? 10.439 -12.188 -26.398 1.00 77.69 180 TRP A CA 1
ATOM 1354 C C . TRP A 1 180 ? 9.225 -11.826 -25.527 1.00 77.69 180 TRP A C 1
ATOM 1356 O O . TRP A 1 180 ? 9.326 -11.133 -24.521 1.00 77.69 180 TRP A O 1
ATOM 1366 N N . GLY A 1 181 ? 8.035 -12.294 -25.900 1.00 69.12 181 GLY A N 1
ATOM 1367 C CA . GLY A 1 181 ? 6.862 -12.172 -25.033 1.00 69.12 181 GLY A CA 1
ATOM 1368 C C . GLY A 1 181 ? 6.348 -10.748 -24.783 1.00 69.12 181 GLY A C 1
ATOM 1369 O O . GLY A 1 181 ? 5.502 -10.598 -23.915 1.00 69.12 181 GLY A O 1
ATOM 1370 N N . CYS A 1 182 ? 6.787 -9.730 -25.530 1.00 66.94 182 CYS A N 1
ATOM 1371 C CA . CYS A 1 182 ? 6.318 -8.339 -25.403 1.00 66.94 182 CYS A CA 1
ATOM 1372 C C . CYS A 1 182 ? 4.991 -8.054 -26.136 1.00 66.94 182 CYS A C 1
ATOM 1374 O O . CYS A 1 182 ? 4.631 -6.897 -26.348 1.00 66.94 182 CYS A O 1
ATOM 1376 N N . THR A 1 183 ? 4.262 -9.086 -26.569 1.00 72.88 183 THR A N 1
ATOM 1377 C CA . THR A 1 183 ? 3.003 -8.907 -27.294 1.00 72.88 183 THR A CA 1
ATOM 1378 C C . THR A 1 183 ? 1.863 -8.596 -26.319 1.00 72.88 183 THR A C 1
ATOM 1380 O O . THR A 1 183 ? 1.556 -9.417 -25.450 1.00 72.88 183 THR A O 1
ATOM 1383 N N . PRO A 1 184 ? 1.204 -7.426 -26.438 1.00 70.00 184 PRO A N 1
ATOM 1384 C CA . PRO A 1 184 ? 0.067 -7.108 -25.592 1.00 70.00 184 PRO A CA 1
ATOM 1385 C C . PRO A 1 184 ? -1.098 -8.047 -25.944 1.00 70.00 184 PRO A C 1
ATOM 1387 O O . PRO A 1 184 ? -1.457 -8.170 -27.120 1.00 70.00 184 PRO A O 1
ATOM 1390 N N . PRO A 1 185 ? -1.708 -8.733 -24.965 1.00 71.31 185 PRO A N 1
ATOM 1391 C CA . PRO A 1 185 ? -2.856 -9.582 -25.240 1.00 71.31 185 PRO A CA 1
ATOM 1392 C C . PRO A 1 185 ? -4.079 -8.752 -25.639 1.00 71.31 185 PRO A C 1
ATOM 1394 O O . PRO A 1 185 ? -4.236 -7.593 -25.256 1.00 71.31 185 PRO A O 1
ATOM 1397 N N . ALA A 1 186 ? -4.974 -9.367 -26.416 1.00 70.62 186 ALA A N 1
ATOM 1398 C CA . ALA A 1 186 ? -6.154 -8.696 -26.947 1.00 70.62 186 ALA A CA 1
ATOM 1399 C C . ALA A 1 186 ? -7.058 -8.142 -25.830 1.00 70.62 186 ALA A C 1
ATOM 1401 O O . ALA A 1 186 ? -7.503 -8.880 -24.943 1.00 70.62 186 ALA A O 1
ATOM 1402 N N . TYR A 1 187 ? -7.380 -6.848 -25.919 1.00 69.81 187 TYR A N 1
ATOM 1403 C CA . TYR A 1 187 ? -8.319 -6.181 -25.022 1.00 69.81 187 TYR A CA 1
ATOM 1404 C C . TYR A 1 187 ? -9.717 -6.789 -25.166 1.00 69.81 187 TYR A C 1
ATOM 1406 O O . TYR A 1 187 ? -10.321 -6.748 -26.239 1.00 69.81 187 TYR A O 1
ATOM 1414 N N . ARG A 1 188 ? -10.259 -7.335 -24.072 1.00 68.75 188 ARG A N 1
ATOM 1415 C CA . ARG A 1 188 ? -11.644 -7.819 -24.022 1.00 68.75 188 ARG A CA 1
ATOM 1416 C C . ARG A 1 188 ? -12.506 -6.798 -23.280 1.00 68.75 188 ARG A C 1
ATOM 1418 O O . ARG A 1 188 ? -12.331 -6.642 -22.068 1.00 68.75 188 ARG A O 1
ATOM 1425 N N . PRO A 1 189 ? -13.433 -6.097 -23.958 1.00 67.12 189 PRO A N 1
ATOM 1426 C CA . PRO A 1 189 ? -14.318 -5.172 -23.273 1.00 67.12 189 PRO A CA 1
ATOM 1427 C C . PRO A 1 189 ? -15.227 -5.942 -22.314 1.00 67.12 189 PRO A C 1
ATOM 1429 O O . PRO A 1 189 ? -15.850 -6.938 -22.673 1.00 67.12 189 PRO A O 1
ATOM 1432 N N . ALA A 1 190 ? -15.320 -5.457 -21.080 1.00 68.50 190 ALA A N 1
ATOM 1433 C CA . ALA A 1 190 ? -16.250 -5.988 -20.097 1.00 68.50 190 ALA A CA 1
ATOM 1434 C C . ALA A 1 190 ? -17.709 -5.809 -20.559 1.00 68.50 190 ALA A C 1
ATOM 1436 O O . ALA A 1 190 ? -18.182 -4.683 -20.727 1.00 68.50 190 ALA A O 1
ATOM 1437 N N . THR A 1 191 ? -18.439 -6.915 -20.703 1.00 65.19 191 THR A N 1
ATOM 1438 C CA . THR A 1 191 ? -19.854 -6.959 -21.118 1.00 65.19 191 THR A CA 1
ATOM 1439 C C . THR A 1 191 ? -20.823 -6.456 -20.040 1.00 65.19 191 THR A C 1
ATOM 1441 O O . THR A 1 191 ? -21.922 -6.016 -20.358 1.00 65.19 191 THR A O 1
ATOM 1444 N N . LEU A 1 192 ? -20.421 -6.461 -18.762 1.00 73.38 192 LEU A N 1
ATOM 1445 C CA . LEU A 1 192 ? -21.288 -6.153 -17.611 1.00 73.38 192 LEU A CA 1
ATOM 1446 C C . LEU A 1 192 ? -21.061 -4.760 -16.986 1.00 73.38 192 LEU A C 1
ATOM 1448 O O . LEU A 1 192 ? -21.530 -4.505 -15.876 1.00 73.38 192 LEU A O 1
ATOM 1452 N N . LYS A 1 193 ? -20.413 -3.821 -17.698 1.00 74.00 193 LYS A N 1
ATOM 1453 C CA . LYS A 1 193 ? -20.061 -2.475 -17.181 1.00 74.00 193 LYS A CA 1
ATOM 1454 C C . LYS A 1 193 ? -21.229 -1.695 -16.557 1.00 74.00 193 LYS A C 1
ATOM 1456 O O . LYS A 1 193 ? -21.014 -0.903 -15.645 1.00 74.00 193 LYS A O 1
ATOM 1461 N N . LYS A 1 194 ? -22.464 -1.919 -17.024 1.00 76.31 194 LYS A N 1
ATOM 1462 C CA . LYS A 1 194 ? -23.673 -1.253 -16.505 1.00 76.31 194 LYS A CA 1
ATOM 1463 C C . LYS A 1 194 ? -24.018 -1.666 -15.066 1.00 76.31 194 LYS A C 1
ATOM 1465 O O . LYS A 1 194 ? -24.553 -0.849 -14.326 1.00 76.31 194 LYS A O 1
ATOM 1470 N N . TRP A 1 195 ? -23.700 -2.900 -14.672 1.00 80.94 195 TRP A N 1
ATOM 1471 C CA . TRP A 1 195 ? -24.044 -3.465 -13.360 1.00 80.94 195 TRP A CA 1
ATOM 1472 C C . TRP A 1 195 ? -22.931 -3.321 -12.317 1.00 80.94 195 TRP A C 1
ATOM 1474 O O . TRP A 1 195 ? -23.180 -3.486 -11.128 1.00 80.94 195 TRP A O 1
ATOM 1484 N N . TYR A 1 196 ? -21.715 -2.963 -12.734 1.00 83.69 196 TYR A N 1
ATOM 1485 C CA . TYR A 1 196 ? -20.574 -2.754 -11.838 1.00 83.69 196 TYR A CA 1
ATOM 1486 C C . TYR A 1 196 ? -20.840 -1.807 -10.662 1.00 83.69 196 TYR A C 1
ATOM 1488 O O . TYR A 1 196 ? -20.514 -2.197 -9.543 1.00 83.69 196 TYR A O 1
ATOM 1496 N N . PRO A 1 197 ? -21.492 -0.639 -10.827 1.00 83.56 197 PRO A N 1
ATOM 1497 C CA . PRO A 1 197 ? -21.751 0.223 -9.678 1.00 83.56 197 PRO A CA 1
ATOM 1498 C C . PRO A 1 197 ? -22.730 -0.399 -8.673 1.00 83.56 197 PRO A C 1
ATOM 1500 O O . PRO A 1 197 ? -22.582 -0.169 -7.477 1.00 83.56 197 PRO A O 1
ATOM 1503 N N . LEU A 1 198 ? -23.675 -1.237 -9.124 1.00 86.38 198 LEU A N 1
ATOM 1504 C CA . LEU A 1 198 ? -24.562 -1.970 -8.218 1.00 86.38 198 LEU A CA 1
ATOM 1505 C C . LEU A 1 198 ? -23.772 -2.999 -7.407 1.00 86.38 198 LEU A C 1
ATOM 1507 O O . LEU A 1 198 ? -23.914 -3.051 -6.191 1.00 86.38 198 LEU A O 1
ATOM 1511 N N . PHE A 1 199 ? -22.904 -3.779 -8.058 1.00 87.00 199 PHE A N 1
ATOM 1512 C CA . PHE A 1 199 ? -22.042 -4.732 -7.358 1.00 87.00 199 PHE A CA 1
ATOM 1513 C C . PHE A 1 199 ? -21.096 -4.036 -6.374 1.00 87.00 199 PHE A C 1
ATOM 1515 O O . PHE A 1 199 ? -20.941 -4.506 -5.251 1.00 87.00 199 PHE A O 1
ATOM 1522 N N . GLY A 1 200 ? -20.516 -2.893 -6.751 1.00 84.38 200 GLY A N 1
ATOM 1523 C CA . GLY A 1 200 ? -19.688 -2.092 -5.849 1.00 84.38 200 GLY A CA 1
ATOM 1524 C C . GLY A 1 200 ? -20.461 -1.625 -4.613 1.00 84.38 200 GLY A C 1
ATOM 1525 O O . GLY A 1 200 ? -19.967 -1.751 -3.495 1.00 84.38 200 GLY A O 1
ATOM 1526 N N . LEU A 1 201 ? -21.704 -1.171 -4.798 1.00 87.88 201 LEU A N 1
ATOM 1527 C CA . LEU A 1 201 ? -22.580 -0.751 -3.704 1.00 87.88 201 LEU A CA 1
ATOM 1528 C C . LEU A 1 201 ? -23.015 -1.929 -2.816 1.00 87.88 201 LEU A C 1
ATOM 1530 O O . LEU A 1 201 ? -23.044 -1.791 -1.597 1.00 87.88 201 LEU A O 1
ATOM 1534 N N . LEU A 1 202 ? -23.275 -3.106 -3.392 1.00 90.00 202 LEU A N 1
ATOM 1535 C CA . LEU A 1 202 ? -23.553 -4.326 -2.623 1.00 90.00 202 LEU A CA 1
ATOM 1536 C C . LEU A 1 202 ? -22.369 -4.724 -1.732 1.00 90.00 202 LEU A C 1
ATOM 1538 O O . LEU A 1 202 ? -22.578 -5.095 -0.579 1.00 90.00 202 LEU A O 1
ATOM 1542 N N . VAL A 1 203 ? -21.133 -4.603 -2.229 1.00 88.19 203 VAL A N 1
ATOM 1543 C 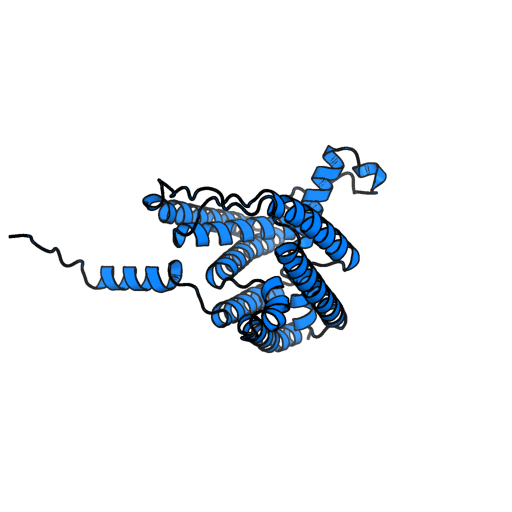CA . VAL A 1 203 ? -19.925 -4.856 -1.424 1.00 88.19 203 VAL A CA 1
ATOM 1544 C C . VAL A 1 203 ? -19.814 -3.852 -0.272 1.00 88.19 203 VAL A C 1
ATOM 1546 O O . VAL A 1 203 ? -19.519 -4.254 0.851 1.00 88.19 203 VAL A O 1
ATOM 1549 N N . VAL A 1 204 ? -20.104 -2.568 -0.511 1.00 88.12 204 VAL A N 1
ATOM 1550 C CA . VAL A 1 204 ? -20.131 -1.540 0.547 1.00 88.12 204 VAL A CA 1
ATOM 1551 C C . VAL A 1 204 ? -21.170 -1.889 1.619 1.00 88.12 204 VAL A C 1
ATOM 1553 O O . VAL A 1 204 ? -20.844 -1.890 2.805 1.00 88.12 204 VAL A O 1
ATOM 1556 N N . ILE A 1 205 ? -22.397 -2.245 1.219 1.00 89.50 205 ILE A N 1
ATOM 1557 C CA . ILE A 1 205 ? -23.460 -2.658 2.152 1.00 89.50 205 ILE A CA 1
ATOM 1558 C C . ILE A 1 205 ? -23.026 -3.884 2.958 1.00 89.50 205 ILE A C 1
ATOM 1560 O O . ILE A 1 205 ? -23.226 -3.921 4.171 1.00 89.50 205 ILE A O 1
ATOM 1564 N N . PHE A 1 206 ? -22.406 -4.871 2.309 1.00 89.44 206 PHE A N 1
ATOM 1565 C CA . PHE A 1 206 ? -21.903 -6.067 2.978 1.00 89.44 206 PHE A CA 1
ATOM 1566 C C . PHE A 1 206 ? -20.854 -5.733 4.047 1.00 89.44 206 PHE A C 1
ATOM 1568 O O . PHE A 1 206 ? -20.930 -6.253 5.159 1.00 89.44 206 PHE A O 1
ATOM 1575 N N . ILE A 1 207 ? -19.913 -4.835 3.747 1.00 88.19 207 ILE A N 1
ATOM 1576 C CA . ILE A 1 207 ? -18.895 -4.389 4.708 1.00 88.19 207 ILE A CA 1
ATOM 1577 C C . ILE A 1 207 ? -19.521 -3.629 5.878 1.00 88.19 207 ILE A C 1
ATOM 1579 O O . ILE A 1 207 ? -19.161 -3.888 7.025 1.00 88.19 207 ILE A O 1
ATOM 1583 N N . ILE A 1 208 ? -20.480 -2.738 5.614 1.00 86.56 208 ILE A N 1
ATOM 1584 C CA . ILE A 1 208 ? -21.199 -2.007 6.667 1.00 86.56 208 ILE A CA 1
ATOM 1585 C C . ILE A 1 208 ? -21.960 -2.987 7.565 1.00 86.56 208 ILE A C 1
ATOM 1587 O O . ILE A 1 208 ? -21.843 -2.918 8.786 1.00 86.56 208 ILE A O 1
ATOM 1591 N N . TYR A 1 209 ? -22.680 -3.946 6.980 1.00 88.31 209 TYR A N 1
ATOM 1592 C CA . TYR A 1 209 ? -23.371 -4.992 7.731 1.00 88.31 209 TYR A CA 1
ATOM 1593 C C . TYR A 1 209 ? -22.397 -5.822 8.579 1.00 88.31 209 TYR A C 1
ATOM 1595 O O . TYR A 1 209 ? -22.662 -6.086 9.753 1.00 88.31 209 TYR A O 1
ATOM 1603 N N . TRP A 1 210 ? -21.248 -6.200 8.013 1.00 85.31 210 TRP A N 1
ATOM 1604 C CA . TRP A 1 210 ? -20.227 -6.961 8.725 1.00 85.31 210 TRP A CA 1
ATOM 1605 C C . TRP A 1 210 ? -19.635 -6.174 9.903 1.00 85.31 210 TRP A C 1
ATOM 1607 O O . TRP A 1 210 ? -19.524 -6.718 11.004 1.00 85.31 210 TRP A O 1
ATOM 1617 N N . ALA A 1 211 ? -19.339 -4.887 9.703 1.00 84.00 211 ALA A N 1
ATOM 1618 C CA . ALA A 1 211 ? -18.848 -3.995 10.748 1.00 84.00 211 ALA A CA 1
ATOM 1619 C C . ALA A 1 211 ? -19.883 -3.797 11.868 1.00 84.00 211 ALA A C 1
ATOM 1621 O O . ALA A 1 211 ? -19.539 -3.934 13.043 1.00 84.00 211 ALA A O 1
ATOM 1622 N N . ILE A 1 212 ? -21.155 -3.558 11.523 1.00 84.44 212 ILE A N 1
ATOM 1623 C CA . ILE A 1 212 ? -22.246 -3.395 12.499 1.00 84.44 212 ILE A CA 1
ATOM 1624 C C . ILE A 1 212 ? -22.438 -4.675 13.312 1.00 84.44 212 ILE A C 1
ATOM 1626 O O . ILE A 1 212 ? -22.540 -4.608 14.533 1.00 84.44 212 ILE A O 1
ATOM 1630 N N . ARG A 1 213 ? -22.422 -5.850 12.672 1.00 83.94 213 ARG A N 1
ATOM 1631 C CA . ARG A 1 213 ? -22.577 -7.136 13.369 1.00 83.94 213 ARG A CA 1
ATOM 1632 C C . ARG A 1 213 ? -21.511 -7.340 14.450 1.00 83.94 213 ARG A C 1
ATOM 1634 O O . ARG A 1 213 ? -21.792 -7.903 15.509 1.00 83.94 213 ARG A O 1
ATOM 1641 N N . TRP A 1 214 ? -20.279 -6.915 14.184 1.00 77.69 214 TRP A N 1
ATOM 1642 C CA . TRP A 1 214 ? -19.189 -6.996 15.158 1.00 77.69 214 TRP A CA 1
ATOM 1643 C C . TRP A 1 214 ? -19.271 -5.910 16.225 1.00 77.69 214 TRP A C 1
ATOM 1645 O O . TRP A 1 214 ? -18.991 -6.202 17.385 1.00 77.69 214 TRP A O 1
ATOM 1655 N N . TRP A 1 215 ? -19.747 -4.719 15.863 1.00 74.94 215 TRP A N 1
ATOM 1656 C CA . TRP A 1 215 ? -20.039 -3.643 16.808 1.00 74.94 215 TRP A CA 1
ATOM 1657 C C . TRP A 1 215 ? -21.112 -4.045 17.828 1.00 74.94 215 TRP A C 1
ATOM 1659 O O . TRP A 1 215 ? -20.958 -3.822 19.021 1.00 74.94 215 TRP A O 1
ATOM 1669 N N . THR A 1 216 ? -22.184 -4.713 17.395 1.00 72.50 216 THR A N 1
ATOM 1670 C CA . THR A 1 216 ? -23.292 -5.120 18.278 1.00 72.50 216 THR A CA 1
ATOM 1671 C C . THR A 1 216 ? -22.968 -6.314 19.181 1.00 72.50 216 THR A C 1
ATOM 1673 O O . THR A 1 216 ? -23.800 -6.709 19.988 1.00 72.50 216 THR A O 1
ATOM 1676 N N . SER A 1 217 ? -21.785 -6.923 19.051 1.00 67.94 217 SER A N 1
ATOM 1677 C CA . SER A 1 217 ? -21.429 -8.157 19.764 1.00 67.94 217 SER A CA 1
ATOM 1678 C C . SER A 1 217 ? -20.834 -7.943 21.172 1.00 67.94 217 SER A C 1
ATOM 1680 O O . SER A 1 217 ? -20.368 -8.913 21.766 1.00 67.94 217 SER A O 1
ATOM 1682 N N . GLY A 1 218 ? -20.844 -6.715 21.708 1.00 59.28 218 GLY A N 1
ATOM 1683 C CA . GLY A 1 218 ? -20.745 -6.409 23.149 1.00 59.28 218 GLY A CA 1
ATOM 1684 C C . GLY A 1 218 ? -19.404 -6.629 23.873 1.00 59.28 218 GLY A C 1
ATOM 1685 O O . GLY A 1 218 ? -19.266 -6.166 24.995 1.00 59.28 218 GLY A O 1
ATOM 1686 N N . GLU A 1 219 ? -18.413 -7.286 23.265 1.00 68.12 219 GLU A N 1
ATOM 1687 C CA . GLU A 1 219 ? -17.079 -7.504 23.856 1.00 68.12 219 GLU A CA 1
ATOM 1688 C C . GLU A 1 219 ? -16.036 -6.529 23.284 1.00 68.12 219 GLU A C 1
ATOM 1690 O O . GLU A 1 219 ? -15.939 -6.380 22.062 1.00 68.12 219 GLU A O 1
ATOM 1695 N N . ASP A 1 220 ? -15.186 -5.944 24.137 1.00 63.91 220 ASP A N 1
ATOM 1696 C CA . ASP A 1 220 ? -14.153 -4.952 23.765 1.00 63.91 220 ASP A CA 1
ATOM 1697 C C . ASP A 1 220 ? -13.241 -5.412 22.611 1.00 63.91 220 ASP A C 1
ATOM 1699 O O . ASP A 1 220 ? -12.902 -4.646 21.706 1.00 63.91 220 ASP A O 1
ATOM 1703 N N . ILE A 1 221 ? -12.910 -6.708 22.566 1.00 66.38 221 ILE A N 1
ATOM 1704 C CA . ILE A 1 221 ? -12.075 -7.315 21.514 1.00 66.38 221 ILE A CA 1
ATOM 1705 C C . ILE A 1 221 ? -12.752 -7.254 20.129 1.00 66.38 221 ILE A C 1
ATOM 1707 O O . ILE A 1 221 ? -12.068 -7.211 19.101 1.00 66.38 221 ILE A O 1
ATOM 1711 N N . LYS A 1 222 ? -14.089 -7.246 20.069 1.00 71.31 222 LYS A N 1
ATOM 1712 C CA . LYS A 1 222 ? -14.861 -7.243 18.815 1.00 71.31 222 LYS A CA 1
ATOM 1713 C C . LYS A 1 222 ? -15.019 -5.826 18.243 1.00 71.31 222 LYS A C 1
ATOM 1715 O O . LYS A 1 222 ? -14.986 -5.677 17.020 1.00 71.31 222 LYS A O 1
ATOM 1720 N N . TYR A 1 223 ? -15.055 -4.792 19.090 1.00 73.44 223 TYR A N 1
ATOM 1721 C CA . TYR A 1 223 ? -15.095 -3.383 18.660 1.00 73.44 223 TYR A CA 1
ATOM 1722 C C . TYR A 1 223 ? -13.843 -2.968 17.882 1.00 73.44 223 TYR A C 1
ATOM 1724 O O . TYR A 1 223 ? -13.940 -2.412 16.786 1.00 73.44 223 TYR A O 1
ATOM 1732 N N . VAL A 1 224 ? -12.661 -3.327 18.392 1.00 78.19 224 VAL A N 1
ATOM 1733 C CA . VAL A 1 224 ? -11.365 -3.081 17.732 1.00 78.19 224 VAL A CA 1
ATOM 1734 C C . VAL A 1 224 ? -11.339 -3.682 16.319 1.00 78.19 224 VAL A C 1
ATOM 1736 O O . VAL A 1 224 ? -10.817 -3.086 15.378 1.00 78.19 224 VAL A O 1
ATOM 1739 N N . ARG A 1 225 ? -11.949 -4.858 16.131 1.00 81.44 225 ARG A N 1
ATOM 1740 C CA . ARG A 1 225 ? -12.025 -5.519 14.821 1.00 81.44 225 ARG A CA 1
ATOM 1741 C C . ARG A 1 225 ? -12.998 -4.834 13.864 1.00 81.44 225 ARG A C 1
ATOM 1743 O O . ARG A 1 225 ? -12.696 -4.754 12.677 1.00 81.44 225 ARG A O 1
ATOM 1750 N N . ALA A 1 226 ? -14.131 -4.331 14.356 1.00 83.69 226 ALA A N 1
ATOM 1751 C CA . ALA A 1 226 ? -15.060 -3.551 13.537 1.00 83.69 226 ALA A CA 1
ATOM 1752 C C . ALA A 1 226 ? -14.377 -2.285 12.990 1.00 83.69 226 ALA A C 1
ATOM 1754 O O . ALA A 1 226 ? -14.482 -1.994 11.797 1.00 83.69 226 ALA A O 1
ATOM 1755 N N . LEU A 1 227 ? -13.591 -1.601 13.830 1.00 85.00 227 LEU A N 1
ATOM 1756 C CA . LEU A 1 227 ? -12.788 -0.453 13.411 1.00 85.00 227 LEU A CA 1
ATOM 1757 C C . LEU A 1 227 ? -11.763 -0.831 12.328 1.00 85.00 227 LEU A C 1
ATOM 1759 O O . LEU A 1 227 ? -11.654 -0.124 11.330 1.00 85.00 227 LEU A O 1
ATOM 1763 N N . LEU A 1 228 ? -11.067 -1.968 12.468 1.00 86.88 228 LEU A N 1
ATOM 1764 C CA . LEU A 1 228 ? -10.120 -2.459 11.453 1.00 86.88 228 LEU A CA 1
ATOM 1765 C C . LEU A 1 2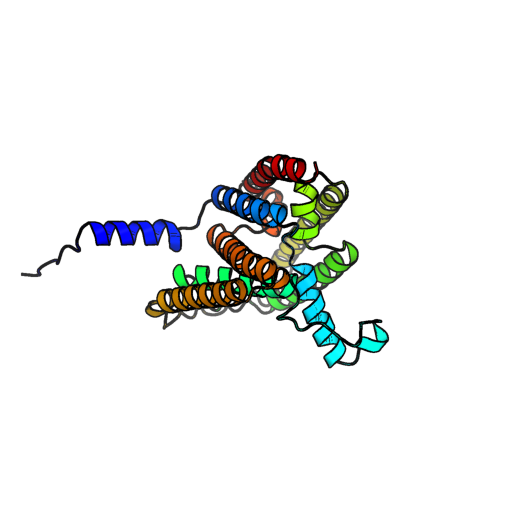28 ? -10.783 -2.751 10.103 1.00 86.88 228 LEU A C 1
ATOM 1767 O O . LEU A 1 228 ? -10.179 -2.491 9.064 1.00 86.88 228 LEU A O 1
ATOM 1771 N N . VAL A 1 229 ? -12.008 -3.284 10.101 1.00 88.75 229 VAL A N 1
ATOM 1772 C CA . VAL A 1 229 ? -12.757 -3.547 8.862 1.00 88.75 229 VAL A CA 1
ATOM 1773 C C . VAL A 1 229 ? -13.097 -2.233 8.160 1.00 88.75 229 VAL A C 1
ATOM 1775 O O . VAL A 1 229 ? -12.828 -2.091 6.967 1.00 88.75 229 VAL A O 1
ATOM 1778 N N . VAL A 1 230 ? -13.634 -1.253 8.891 1.00 90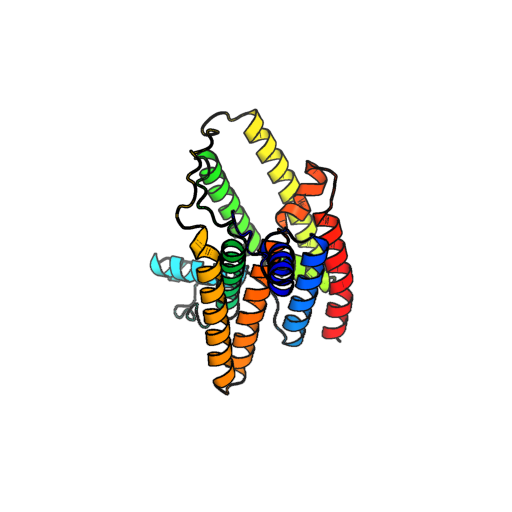.38 230 VAL A N 1
ATOM 1779 C CA . VAL A 1 230 ? -14.017 0.049 8.319 1.00 90.38 230 VAL A CA 1
ATOM 1780 C C . VAL A 1 230 ? -12.787 0.827 7.850 1.00 90.38 230 VAL A C 1
ATOM 1782 O O . VAL A 1 230 ? -12.757 1.313 6.718 1.00 90.38 230 VAL A O 1
ATOM 1785 N N . ALA A 1 231 ? -11.747 0.903 8.6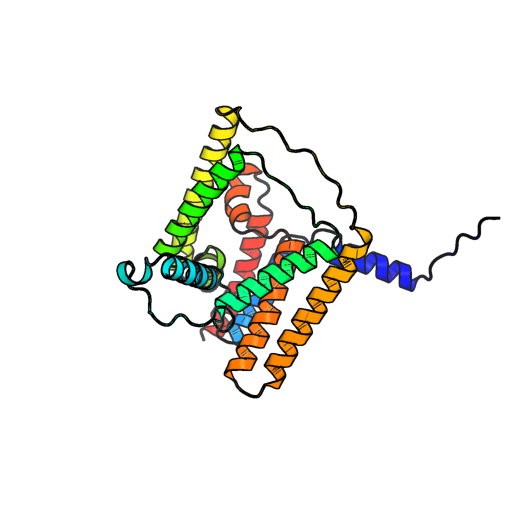79 1.00 90.44 231 ALA A N 1
ATOM 1786 C CA . ALA A 1 231 ? -10.513 1.601 8.342 1.00 90.44 231 ALA A CA 1
ATOM 1787 C C . ALA A 1 231 ? -9.761 0.910 7.196 1.00 90.44 231 ALA A C 1
ATOM 1789 O O . ALA A 1 231 ? -9.321 1.581 6.266 1.00 90.44 231 ALA A O 1
ATOM 1790 N N . GLY A 1 232 ? -9.664 -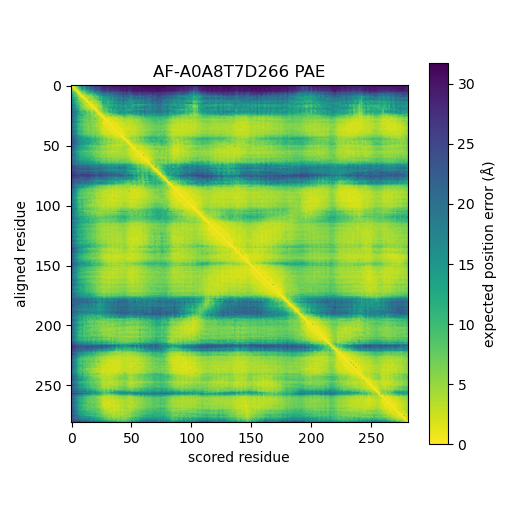0.424 7.206 1.00 90.81 232 GLY A N 1
ATOM 1791 C CA . GLY A 1 232 ? -9.052 -1.199 6.124 1.00 90.81 232 GLY A CA 1
ATOM 1792 C C . GLY A 1 232 ? -9.771 -0.989 4.793 1.00 90.81 232 GLY A C 1
ATOM 1793 O O . GLY A 1 232 ? -9.123 -0.715 3.782 1.00 90.81 232 GLY A O 1
ATOM 1794 N N . PHE A 1 233 ? -11.107 -1.026 4.804 1.00 92.94 233 PHE A N 1
ATOM 1795 C CA . PHE A 1 233 ? -11.928 -0.713 3.635 1.00 92.94 233 PHE A CA 1
ATOM 1796 C C . PHE A 1 233 ? -11.694 0.717 3.133 1.00 92.94 233 PHE A C 1
ATOM 1798 O O . PHE A 1 233 ? -11.463 0.916 1.938 1.00 92.94 233 PHE A O 1
ATOM 1805 N N . GLY A 1 234 ? -11.687 1.700 4.039 1.00 91.88 234 GLY A N 1
ATOM 1806 C CA . GLY A 1 234 ? -11.415 3.103 3.719 1.00 91.88 234 GLY A CA 1
ATOM 1807 C C . GLY A 1 234 ? -10.035 3.307 3.096 1.00 91.88 234 GLY A C 1
ATOM 1808 O O . GLY A 1 234 ? -9.924 3.945 2.051 1.00 91.88 234 GLY A O 1
ATOM 1809 N N . ILE A 1 235 ? -8.993 2.697 3.668 1.00 91.94 235 ILE A N 1
ATOM 1810 C CA . ILE A 1 235 ? -7.630 2.738 3.118 1.00 91.94 235 ILE A CA 1
ATOM 1811 C C . ILE A 1 235 ? -7.615 2.135 1.711 1.00 91.94 235 ILE A C 1
ATOM 1813 O O . ILE A 1 235 ? -7.118 2.768 0.784 1.00 91.94 235 ILE A O 1
ATOM 1817 N N . GLY A 1 236 ? -8.198 0.948 1.515 1.00 91.06 236 GLY A N 1
ATOM 1818 C CA . GLY A 1 236 ? -8.266 0.307 0.198 1.00 91.06 236 GLY A CA 1
ATOM 1819 C C . GLY A 1 236 ? -8.985 1.158 -0.850 1.00 91.06 236 GLY A C 1
ATOM 1820 O O . GLY A 1 236 ? -8.510 1.292 -1.982 1.00 91.06 236 GLY A O 1
ATOM 1821 N N . PHE A 1 237 ? -10.095 1.785 -0.458 1.00 91.25 237 PHE A N 1
ATOM 1822 C CA . PHE A 1 237 ? -10.855 2.693 -1.310 1.00 91.25 237 PHE A CA 1
ATOM 1823 C C . PHE A 1 237 ? -10.019 3.921 -1.709 1.00 91.25 237 PHE A C 1
ATOM 1825 O O . PHE A 1 237 ? -9.905 4.237 -2.897 1.00 91.25 237 PHE A O 1
ATOM 1832 N N . VAL A 1 238 ? -9.372 4.573 -0.736 1.00 91.19 238 VAL A N 1
ATOM 1833 C CA . VAL A 1 238 ? -8.520 5.751 -0.960 1.00 91.19 238 VAL A CA 1
ATOM 1834 C C . VAL A 1 238 ? -7.318 5.410 -1.842 1.00 91.19 238 VAL A C 1
ATOM 1836 O O . VAL A 1 238 ? -7.038 6.147 -2.789 1.00 91.19 238 VAL A O 1
ATOM 1839 N N . LEU A 1 239 ? -6.634 4.287 -1.594 1.00 90.25 239 LEU A N 1
ATOM 1840 C CA . LEU A 1 239 ? -5.470 3.849 -2.377 1.00 90.25 239 LEU A CA 1
ATOM 1841 C C . LEU A 1 239 ? -5.825 3.625 -3.853 1.00 90.25 239 LEU A C 1
ATOM 1843 O O . LEU A 1 239 ? -5.095 4.081 -4.734 1.00 90.25 239 LEU A O 1
ATOM 1847 N N . HIS A 1 240 ? -6.961 2.979 -4.140 1.00 90.00 240 HIS A N 1
ATOM 1848 C CA . HIS A 1 240 ? -7.405 2.771 -5.520 1.00 90.00 240 HIS A CA 1
ATOM 1849 C C . HIS A 1 240 ? -7.747 4.099 -6.215 1.00 90.00 240 HIS A C 1
ATOM 1851 O O . HIS A 1 240 ? -7.389 4.305 -7.376 1.00 90.00 240 HIS A O 1
ATOM 1857 N N . ARG A 1 241 ? -8.433 5.019 -5.523 1.00 86.88 241 ARG A N 1
ATOM 1858 C CA . ARG A 1 241 ? -8.902 6.287 -6.117 1.00 86.88 241 ARG A CA 1
ATOM 1859 C C . ARG A 1 241 ? -7.795 7.312 -6.333 1.00 86.88 241 ARG A C 1
ATOM 1861 O O . ARG A 1 241 ? -7.798 7.986 -7.358 1.00 86.88 241 ARG A O 1
ATOM 1868 N N . SER A 1 242 ? -6.843 7.390 -5.410 1.00 86.94 242 SER A N 1
ATOM 1869 C CA . SER A 1 242 ? -5.677 8.281 -5.510 1.00 86.94 242 SER A CA 1
ATOM 1870 C C . SER A 1 242 ? -4.507 7.676 -6.289 1.00 86.94 242 SER A C 1
ATOM 1872 O O . SER A 1 242 ? -3.507 8.350 -6.520 1.00 86.94 242 SER A O 1
ATOM 1874 N N . ARG A 1 243 ? -4.599 6.389 -6.669 1.00 85.56 243 ARG A N 1
ATOM 1875 C CA . ARG A 1 243 ? -3.491 5.608 -7.253 1.00 85.56 243 ARG A CA 1
ATOM 1876 C C . ARG A 1 243 ? -2.208 5.719 -6.417 1.00 85.56 243 ARG A C 1
ATOM 1878 O O . ARG A 1 243 ? -1.096 5.675 -6.951 1.00 85.56 243 ARG A O 1
ATOM 1885 N N . PHE A 1 244 ? -2.372 5.868 -5.102 1.00 83.88 244 PHE A N 1
ATOM 1886 C CA . PHE A 1 244 ? -1.273 6.043 -4.171 1.00 83.88 244 PHE A CA 1
ATOM 1887 C C . PHE A 1 244 ? -0.555 4.717 -3.957 1.00 83.88 244 PHE A C 1
ATOM 1889 O O . PHE A 1 244 ? -1.103 3.768 -3.403 1.00 83.88 244 PHE A O 1
ATOM 1896 N N . CYS A 1 245 ? 0.683 4.638 -4.439 1.00 85.12 245 CYS A N 1
ATOM 1897 C CA . CYS A 1 245 ? 1.491 3.432 -4.379 1.00 85.12 245 CYS A CA 1
ATOM 1898 C C . CYS A 1 245 ? 2.896 3.778 -3.896 1.00 85.12 245 CYS A C 1
ATOM 1900 O O . CYS A 1 245 ? 3.618 4.523 -4.559 1.00 85.12 245 CYS A O 1
ATOM 1902 N N . LEU A 1 246 ? 3.300 3.208 -2.758 1.00 85.06 246 LEU A N 1
ATOM 1903 C CA . LEU A 1 246 ? 4.603 3.489 -2.152 1.00 85.06 246 LEU A CA 1
ATOM 1904 C C . LEU A 1 246 ? 5.769 3.106 -3.074 1.00 85.06 246 LEU A C 1
ATOM 1906 O O . LEU A 1 246 ? 6.759 3.824 -3.110 1.00 85.06 246 LEU A O 1
ATOM 1910 N N . SER A 1 247 ? 5.656 2.045 -3.880 1.00 83.00 247 SER A N 1
ATOM 1911 C CA . SER A 1 247 ? 6.714 1.691 -4.841 1.00 83.00 247 SER A CA 1
ATOM 1912 C C . SER A 1 247 ? 6.883 2.741 -5.945 1.00 83.00 247 SER A C 1
ATOM 1914 O O . SER A 1 247 ? 8.007 3.012 -6.371 1.00 83.00 247 SER A O 1
ATOM 1916 N N . ARG A 1 248 ? 5.789 3.394 -6.368 1.00 84.56 248 ARG A N 1
ATOM 1917 C CA . ARG A 1 248 ? 5.841 4.500 -7.333 1.00 84.56 248 ARG A CA 1
ATOM 1918 C C . ARG A 1 248 ? 6.571 5.706 -6.750 1.00 84.56 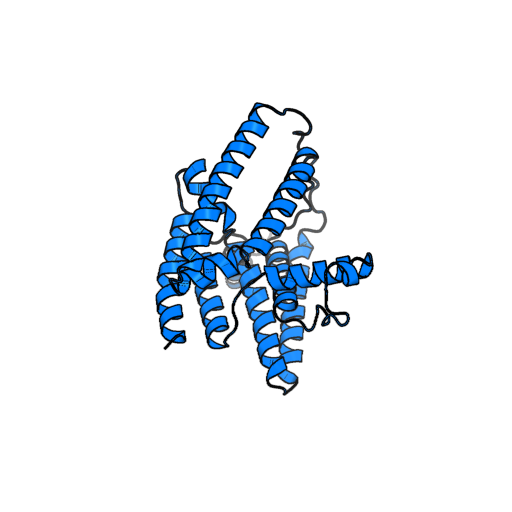248 ARG A C 1
ATOM 1920 O O . ARG A 1 248 ? 7.350 6.317 -7.469 1.00 84.56 248 ARG A O 1
ATOM 1927 N N . VAL A 1 249 ? 6.400 5.989 -5.458 1.00 86.94 249 VAL A N 1
ATOM 1928 C CA . VAL A 1 249 ? 7.074 7.109 -4.779 1.00 86.94 249 VAL A CA 1
ATOM 1929 C C . VAL A 1 249 ? 8.602 7.025 -4.884 1.00 86.94 249 VAL A C 1
ATOM 1931 O O . VAL A 1 249 ? 9.256 8.048 -5.074 1.00 86.94 249 VAL A O 1
ATOM 1934 N N . PHE A 1 250 ? 9.175 5.824 -4.781 1.00 87.00 250 PHE A N 1
ATOM 1935 C CA . PHE A 1 250 ? 10.626 5.636 -4.876 1.00 87.00 250 PHE A CA 1
ATOM 1936 C C . PHE A 1 250 ? 11.141 5.624 -6.315 1.00 87.00 250 PHE A C 1
ATOM 1938 O O . PHE A 1 250 ? 12.263 6.050 -6.563 1.00 87.00 250 PHE A O 1
ATOM 1945 N N . ARG A 1 251 ? 10.343 5.129 -7.268 1.00 86.06 251 ARG A N 1
ATOM 1946 C CA . ARG A 1 251 ? 10.752 5.005 -8.676 1.00 86.06 251 ARG A CA 1
ATOM 1947 C C . ARG A 1 251 ? 10.584 6.306 -9.462 1.00 86.06 251 ARG A C 1
ATOM 1949 O O . ARG A 1 251 ? 11.412 6.609 -10.314 1.00 86.06 251 ARG A O 1
ATOM 1956 N N . GLU A 1 252 ? 9.501 7.038 -9.223 1.00 85.94 252 GLU A N 1
ATOM 1957 C CA . GLU A 1 252 ? 9.081 8.186 -10.034 1.00 85.94 252 GLU A CA 1
ATOM 1958 C C . GLU A 1 252 ? 10.131 9.307 -10.140 1.00 85.94 252 GLU A C 1
ATOM 1960 O O . GLU A 1 252 ? 10.387 9.736 -11.266 1.00 85.94 252 GLU A O 1
ATOM 1965 N N . PRO A 1 253 ? 10.833 9.717 -9.061 1.00 86.06 253 PRO A N 1
ATOM 1966 C CA . PRO A 1 253 ? 11.883 10.735 -9.150 1.00 86.06 253 PRO A CA 1
ATOM 1967 C C . PRO A 1 253 ? 12.985 10.408 -10.161 1.00 86.06 253 PRO A C 1
ATOM 1969 O O . PRO A 1 253 ? 13.506 11.308 -10.809 1.00 86.06 253 PRO A O 1
ATOM 1972 N N . PHE A 1 254 ? 13.319 9.125 -10.318 1.00 82.31 254 PHE A N 1
ATOM 1973 C CA . PHE A 1 254 ? 14.377 8.673 -11.225 1.00 82.31 254 PHE A CA 1
ATOM 1974 C C . PHE A 1 254 ? 13.885 8.408 -12.648 1.00 82.31 254 PHE A C 1
ATOM 1976 O O . PHE A 1 254 ? 14.699 8.319 -13.560 1.00 82.31 254 PHE A O 1
ATOM 1983 N N . MET A 1 255 ? 12.574 8.233 -12.835 1.00 80.69 255 MET A N 1
ATOM 1984 C CA . MET A 1 255 ? 11.979 7.866 -14.123 1.00 80.69 255 MET A CA 1
ATOM 1985 C C . MET A 1 255 ? 11.402 9.073 -14.858 1.00 80.69 255 MET A C 1
ATOM 1987 O O . MET A 1 255 ? 11.681 9.252 -16.036 1.00 80.69 255 MET A O 1
ATOM 1991 N N . THR A 1 256 ? 10.586 9.885 -14.178 1.00 78.25 256 THR A N 1
ATOM 1992 C CA . THR A 1 256 ? 9.841 10.990 -14.806 1.00 78.25 256 THR A CA 1
ATOM 1993 C C . THR A 1 256 ? 10.283 12.371 -14.336 1.00 78.25 256 THR A C 1
ATOM 1995 O O . THR A 1 256 ? 9.882 13.354 -14.940 1.00 78.25 256 THR A O 1
ATOM 1998 N N . ALA A 1 257 ? 11.080 12.473 -13.266 1.00 79.06 257 ALA A N 1
ATOM 1999 C CA . ALA A 1 257 ? 11.521 13.732 -12.645 1.00 79.06 257 ALA A CA 1
ATOM 2000 C C . ALA A 1 257 ? 10.399 14.679 -12.133 1.00 79.06 257 ALA A C 1
ATOM 2002 O O . ALA A 1 257 ? 10.697 15.702 -11.521 1.00 79.06 257 ALA A O 1
ATOM 2003 N N . GLU A 1 258 ? 9.114 14.339 -12.297 1.00 75.19 258 GLU A N 1
ATOM 2004 C CA . GLU A 1 258 ? 7.967 15.171 -11.880 1.00 75.19 258 GLU A CA 1
ATOM 2005 C C . GLU A 1 258 ? 7.673 15.083 -10.364 1.00 75.19 258 GLU A C 1
ATOM 2007 O O . GLU A 1 258 ? 7.194 16.045 -9.744 1.00 75.19 258 GLU A O 1
ATOM 2012 N N . GLY A 1 259 ? 8.034 13.953 -9.738 1.00 80.50 259 GLY A N 1
ATOM 2013 C CA . GLY A 1 259 ? 8.074 13.759 -8.281 1.00 80.50 259 GLY A CA 1
ATOM 2014 C C . GLY A 1 259 ? 6.754 14.000 -7.538 1.00 80.50 259 GLY A C 1
ATOM 2015 O O . GLY A 1 259 ? 6.783 14.280 -6.339 1.00 80.50 259 GLY A O 1
ATOM 2016 N N . GLU A 1 260 ? 5.605 13.939 -8.216 1.00 85.81 260 GLU A N 1
ATOM 2017 C CA . GLU A 1 260 ? 4.294 14.248 -7.630 1.00 85.81 260 GLU A CA 1
ATOM 2018 C C . GLU A 1 260 ? 3.960 13.312 -6.460 1.00 85.81 260 GLU A C 1
ATOM 2020 O O . GLU A 1 260 ? 3.609 13.775 -5.371 1.00 85.81 260 GLU A O 1
ATOM 2025 N N . MET A 1 261 ? 4.150 12.001 -6.634 1.00 86.62 261 MET A N 1
ATOM 2026 C CA . MET A 1 261 ? 3.851 11.022 -5.585 1.00 86.62 261 MET A CA 1
ATOM 2027 C C . MET A 1 261 ? 4.815 11.158 -4.405 1.00 86.62 261 MET A C 1
ATOM 2029 O O . MET A 1 261 ? 4.433 10.951 -3.253 1.00 86.62 261 MET A O 1
ATOM 2033 N N . THR A 1 262 ? 6.063 11.540 -4.676 1.00 87.44 262 THR A N 1
ATOM 2034 C CA . THR A 1 262 ? 7.074 11.804 -3.649 1.00 87.44 262 THR A CA 1
ATOM 2035 C C . THR A 1 262 ? 6.731 13.037 -2.826 1.00 87.44 262 THR A C 1
ATOM 2037 O O . THR A 1 262 ? 6.803 12.976 -1.600 1.00 87.44 262 THR A O 1
ATOM 2040 N N . LYS A 1 263 ? 6.271 14.120 -3.462 1.00 89.75 263 LYS A N 1
ATOM 2041 C CA . LYS A 1 263 ? 5.763 15.313 -2.765 1.00 89.75 263 LYS A CA 1
ATOM 2042 C C . LYS A 1 263 ? 4.534 14.980 -1.920 1.00 89.75 263 LYS A C 1
ATOM 2044 O O . LYS A 1 263 ? 4.455 15.398 -0.767 1.00 89.75 263 LYS A O 1
ATOM 2049 N N . ALA A 1 264 ? 3.610 14.177 -2.451 1.00 89.38 264 ALA A N 1
ATOM 2050 C CA . ALA A 1 264 ? 2.448 13.712 -1.698 1.00 89.38 264 ALA A CA 1
ATOM 2051 C C . ALA A 1 264 ? 2.849 12.864 -0.477 1.00 89.38 264 ALA A C 1
ATOM 2053 O O . ALA A 1 264 ? 2.267 13.024 0.595 1.00 89.38 264 ALA A O 1
ATOM 2054 N N . LEU A 1 265 ? 3.873 12.010 -0.596 1.00 89.50 265 LEU A N 1
ATOM 2055 C CA . LEU A 1 265 ? 4.414 11.261 0.540 1.00 89.50 265 LEU A CA 1
ATOM 2056 C C . LEU A 1 265 ? 5.068 12.181 1.579 1.00 89.50 265 LEU A C 1
ATOM 2058 O O . LEU A 1 265 ? 4.825 12.007 2.769 1.00 89.50 265 LEU A O 1
ATOM 2062 N N . MET A 1 266 ? 5.873 13.157 1.149 1.00 89.44 266 MET A N 1
ATOM 2063 C CA . MET A 1 266 ? 6.481 14.140 2.055 1.00 89.44 266 MET A CA 1
ATOM 2064 C C . MET A 1 266 ? 5.407 14.901 2.836 1.00 89.44 266 MET A C 1
ATOM 2066 O O . MET A 1 266 ? 5.530 15.043 4.049 1.00 89.44 266 MET A O 1
ATOM 2070 N N . LEU A 1 267 ? 4.321 15.310 2.169 1.00 90.56 267 LEU A N 1
ATOM 2071 C CA . LEU A 1 267 ? 3.161 15.914 2.824 1.00 90.56 267 LEU A CA 1
ATOM 2072 C C . LEU A 1 267 ? 2.523 14.946 3.833 1.00 90.56 267 LEU A C 1
ATOM 2074 O O . LEU A 1 267 ? 2.246 15.339 4.963 1.00 90.56 267 LEU A O 1
ATOM 2078 N N . ALA A 1 268 ? 2.319 13.680 3.451 1.00 89.56 268 ALA A N 1
ATOM 2079 C CA . ALA A 1 268 ? 1.741 12.665 4.330 1.00 89.56 268 ALA A CA 1
ATOM 2080 C C . ALA A 1 268 ? 2.560 12.487 5.618 1.00 89.56 268 ALA A C 1
ATOM 2082 O O . ALA A 1 268 ? 2.004 12.442 6.711 1.00 89.56 268 ALA A O 1
ATOM 2083 N N . VAL A 1 269 ? 3.887 12.432 5.497 1.00 89.00 269 VAL A N 1
ATOM 2084 C CA . VAL A 1 269 ? 4.801 12.303 6.640 1.00 89.00 269 VAL A CA 1
ATOM 2085 C C . VAL A 1 269 ? 4.823 13.586 7.467 1.00 89.00 269 VAL A C 1
ATOM 2087 O O . VAL A 1 269 ? 4.751 13.510 8.689 1.00 89.00 269 VAL A O 1
ATOM 2090 N N . ALA A 1 270 ? 4.847 14.758 6.827 1.00 89.88 270 ALA A N 1
ATOM 2091 C CA . ALA A 1 270 ? 4.828 16.047 7.516 1.00 89.88 270 ALA A CA 1
ATOM 2092 C C . ALA A 1 270 ? 3.555 16.247 8.356 1.00 89.88 270 ALA A C 1
ATOM 2094 O O . ALA A 1 270 ? 3.628 16.796 9.451 1.00 89.88 270 ALA A O 1
ATOM 2095 N N . MET A 1 271 ? 2.400 15.771 7.878 1.00 89.38 271 MET A N 1
ATOM 2096 C CA . MET A 1 271 ? 1.146 15.796 8.643 1.00 89.38 271 MET A CA 1
ATOM 2097 C C . MET A 1 271 ? 1.043 14.649 9.653 1.00 89.38 271 MET A C 1
ATOM 2099 O O . MET A 1 271 ? 0.472 14.822 10.726 1.00 89.38 271 MET A O 1
ATOM 2103 N N . GLY A 1 272 ? 1.570 13.471 9.314 1.00 86.44 272 GLY A N 1
ATOM 2104 C CA . GLY A 1 272 ? 1.511 12.285 10.163 1.00 86.44 272 GLY A CA 1
ATOM 2105 C C . GLY A 1 272 ? 2.451 12.352 11.364 1.00 86.44 272 GLY A C 1
ATOM 2106 O O . GLY A 1 272 ? 2.116 11.812 12.413 1.00 86.44 272 GLY A O 1
ATOM 2107 N N . ALA A 1 273 ? 3.594 13.032 11.247 1.00 86.75 273 ALA A N 1
ATOM 2108 C CA . ALA A 1 273 ? 4.599 13.075 12.305 1.00 86.75 273 ALA A CA 1
ATOM 2109 C C . ALA A 1 273 ? 4.156 13.798 13.591 1.00 86.75 273 ALA A C 1
ATOM 2111 O O . ALA A 1 273 ? 4.340 13.229 14.668 1.00 86.75 273 ALA A O 1
ATOM 2112 N N . PRO A 1 274 ? 3.503 14.976 13.532 1.00 85.81 274 PRO A N 1
ATOM 2113 C CA . PRO A 1 274 ? 2.929 15.613 14.718 1.00 85.81 274 PRO A CA 1
ATOM 2114 C C . PRO A 1 274 ? 1.889 14.730 15.411 1.00 85.81 274 PRO A C 1
ATOM 2116 O O . PRO A 1 274 ? 1.851 14.657 16.635 1.00 85.81 274 PRO A O 1
ATOM 2119 N N . ILE A 1 275 ? 1.067 14.030 14.623 1.00 84.62 275 ILE A N 1
ATOM 2120 C CA . ILE A 1 275 ? 0.045 13.124 15.148 1.00 84.62 275 ILE A CA 1
ATOM 2121 C C . ILE A 1 275 ? 0.717 11.922 15.822 1.00 84.62 275 ILE A C 1
ATOM 2123 O O . ILE A 1 275 ? 0.371 11.579 16.946 1.00 84.62 275 ILE A O 1
ATOM 2127 N N . GLY A 1 276 ? 1.730 11.335 15.179 1.00 80.62 276 GLY A N 1
ATOM 2128 C CA . GLY A 1 276 ? 2.585 10.292 15.750 1.00 80.62 276 GLY A CA 1
ATOM 2129 C C . GLY A 1 276 ? 3.171 10.687 17.101 1.00 80.62 276 GLY A C 1
ATOM 2130 O O . GLY A 1 276 ? 3.053 9.939 18.066 1.00 80.62 276 GLY A O 1
ATOM 2131 N N . ALA A 1 277 ? 3.749 11.885 17.180 1.00 81.81 277 ALA A N 1
ATOM 2132 C CA . ALA A 1 277 ? 4.323 12.413 18.411 1.00 81.81 277 ALA A CA 1
ATOM 2133 C C . ALA A 1 277 ? 3.275 12.580 19.526 1.00 81.81 277 ALA A C 1
ATOM 2135 O O . ALA A 1 277 ? 3.538 12.185 20.657 1.00 81.81 277 ALA A O 1
ATOM 2136 N N . ALA A 1 278 ? 2.082 13.090 19.202 1.00 82.81 278 ALA A N 1
ATOM 2137 C CA . ALA A 1 278 ? 1.007 13.314 20.172 1.00 82.81 278 ALA A CA 1
ATOM 2138 C C . ALA A 1 278 ? 0.438 12.025 20.792 1.00 82.81 278 ALA A C 1
ATOM 2140 O O . ALA A 1 278 ? -0.123 12.075 21.878 1.00 82.81 278 ALA A O 1
ATOM 2141 N N . PHE A 1 279 ? 0.559 10.882 20.111 1.00 76.12 279 PHE A N 1
ATOM 2142 C CA . PHE A 1 279 ? 0.104 9.585 20.628 1.00 76.12 279 PHE A CA 1
ATOM 2143 C C . PHE A 1 279 ? 1.197 8.796 21.372 1.00 76.12 279 PHE A C 1
ATOM 2145 O O . PHE A 1 279 ? 0.887 7.778 21.987 1.00 76.12 279 PHE A O 1
ATOM 2152 N N . ILE A 1 280 ? 2.464 9.224 21.298 1.00 70.69 280 ILE A N 1
ATOM 2153 C CA . ILE A 1 280 ? 3.569 8.631 22.074 1.00 70.69 280 ILE A CA 1
ATOM 2154 C C . ILE A 1 280 ? 3.651 9.242 23.484 1.00 70.69 280 ILE A C 1
ATOM 2156 O O . ILE A 1 280 ? 4.114 8.565 24.402 1.00 70.69 280 ILE A O 1
ATOM 2160 N N . THR A 1 281 ? 3.236 10.502 23.644 1.00 56.69 281 THR A N 1
ATOM 2161 C CA . THR A 1 281 ? 3.151 11.218 24.932 1.00 56.69 281 THR A CA 1
ATOM 2162 C C . THR A 1 281 ? 1.926 10.824 25.736 1.00 56.69 281 THR A C 1
ATOM 2164 O O . THR A 1 281 ? 2.085 10.612 26.957 1.00 56.69 281 THR A O 1
#

Secondary structure (DSSP, 8-state):
--------HHHHHHHHHHIIIIISPPPHHHHHHHHHHHHHHHHHTT----SHHHHHHHHHHHHHHTT-TTTTT--SSPPPTTTSHHHHHHHHHHHHHHHHHHHTT----PPPPHHHHHHHHHHHHHHHHHHHHHTS-IIIIIIHHHHTT-HHHHHHHHHHHHHHHHHHHHHHHHHHH--TT-PPPPP---TTTTTHHHHHHHHHHHHHHHHHHHHTT--HHHHHHHHHHHHHHHHHHHHHHHT--HHHHHHHHHHTS--HHHHHHHHHHHHHHHHHHHHH-